Protein AF-A0A2V8FD42-F1 (afdb_monomer_lite)

Secondary structure (DSSP, 8-state):
-EEE---EEEEEP-----SSS------EEEEEEEE-TTHHHHHT--EEE----TTTTTT--EEEE-HHHHHHHHTT-GGGTT-EEEEEEEETTEEEEEEEEEEEEESS-------SHHHHTT-S-------EEEE----TT-TTGGG---EEE--PPPTT--HHHHHHHHHHHHHHHHHH-HHHHTT-------HHHHHHHHHHHHHHHHHHHHHHHHHHHHHHHHHHHHHHHHHH---SSS-S------TTTTSSSSSSS---------

Sequence (270 aa):
MANRIHPLRGHRRLPVAHHGCGGGWQSERLRGLFVTPEFFDVFGVPLVGRGFDQVEDRGARVLVLGYQVWRRRFGAAASIVGATLDLNVRNLQRVGPSRHTVVGVATAPLRYPPLTSDFQLGLASVVDTVDFWTPEFVSPASPREPYSRELDVVGKLRPGVTVDQAQREMDGIARRQAERWPATHRGWTVRVVPLRERVAGHARQGLLLLTLGTGMLLLIACANVATLLVARGAARSPGGRDSYGRSPSPRWLTCLESSSRNGPSPSRDP

Radius of gyration: 41.29 Å; chains: 1; bounding box: 118×71×114 Å

Foldseek 3Di:
DKWFPDFWFWWFWDFDPDDDPDGDTDTDTATETEDAQCVCVQVVFDKLADTDDQPVCVVAQEKEFEQVCCCVPVVVDSVLQQDWTFIQTDDPPDGDTDIYGYRIYGNDFDADFPLDCCVVVVNPDRPRHHGMYTYDDQDPPDPCNLVDPSIDDDDDDDPPDDQVNVQVVQQVVLVVVCVVCVVRRPPDGDHRDPPCCSPCVVVVVVVVVVVVVVVVVVVVVVVVVVVVVVVVVVVPPPDPPPPPPDDPDDPPVVPPPPPPPDDDDDDDDD

Structure (mmCIF, N/CA/C/O backbone):
data_AF-A0A2V8FD42-F1
#
_entry.id   AF-A0A2V8FD42-F1
#
loop_
_atom_site.group_PDB
_atom_site.id
_atom_site.type_symbol
_atom_site.label_atom_id
_atom_site.label_alt_id
_ato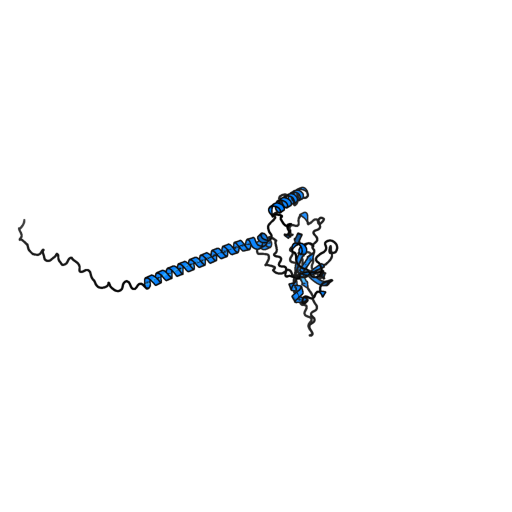m_site.label_comp_id
_atom_site.label_asym_id
_atom_site.label_entity_id
_atom_site.label_seq_id
_atom_site.pdbx_PDB_ins_code
_atom_site.Cartn_x
_atom_site.Cartn_y
_atom_site.Cartn_z
_atom_site.occupancy
_atom_site.B_iso_or_equiv
_atom_site.auth_seq_id
_atom_site.auth_comp_id
_atom_site.auth_asym_id
_atom_site.auth_atom_id
_atom_site.pdbx_PDB_model_num
ATOM 1 N N . MET A 1 1 ? -2.073 8.923 -0.432 1.00 49.12 1 MET A N 1
ATOM 2 C CA . MET A 1 1 ? -1.871 7.879 0.585 1.00 49.12 1 MET A CA 1
ATOM 3 C C . MET A 1 1 ? -0.377 7.754 0.834 1.00 49.12 1 MET A C 1
ATOM 5 O O . MET A 1 1 ? 0.387 7.715 -0.124 1.00 49.12 1 MET A O 1
ATOM 9 N N . ALA A 1 2 ? 0.039 7.779 2.096 1.00 46.72 2 ALA A N 1
ATOM 10 C CA . ALA A 1 2 ? 1.438 7.683 2.503 1.00 46.72 2 ALA A CA 1
ATOM 11 C C . ALA A 1 2 ? 1.613 6.450 3.398 1.00 46.72 2 ALA A C 1
ATOM 13 O O . ALA A 1 2 ? 0.775 6.192 4.257 1.00 46.72 2 ALA A O 1
ATOM 14 N N . ASN A 1 3 ? 2.665 5.677 3.181 1.00 42.94 3 ASN A N 1
ATOM 15 C CA . ASN A 1 3 ? 2.959 4.451 3.909 1.00 42.94 3 ASN A CA 1
ATOM 16 C C . ASN A 1 3 ? 4.356 4.553 4.492 1.00 42.94 3 ASN A C 1
ATOM 18 O O . ASN A 1 3 ? 5.309 4.770 3.748 1.00 42.94 3 ASN A O 1
ATOM 22 N N . ARG A 1 4 ? 4.515 4.339 5.796 1.00 43.22 4 ARG A N 1
ATOM 23 C CA . ARG A 1 4 ? 5.849 4.173 6.370 1.00 43.22 4 ARG A CA 1
ATOM 24 C C . ARG A 1 4 ? 6.207 2.701 6.352 1.00 43.22 4 ARG A C 1
ATOM 26 O O . ARG A 1 4 ? 5.590 1.874 7.025 1.00 43.22 4 ARG A O 1
ATOM 33 N N . ILE A 1 5 ? 7.244 2.358 5.599 1.00 41.34 5 ILE A N 1
ATOM 34 C CA . ILE A 1 5 ? 7.795 1.007 5.635 1.00 41.34 5 ILE A CA 1
ATOM 35 C C . ILE A 1 5 ? 8.826 0.946 6.755 1.00 41.34 5 ILE A C 1
ATOM 37 O O . ILE A 1 5 ? 10.027 1.015 6.523 1.00 41.34 5 ILE A O 1
ATOM 41 N N . HIS A 1 6 ? 8.351 0.769 7.984 1.00 40.41 6 HIS A N 1
ATOM 42 C CA . HIS A 1 6 ? 9.183 0.155 9.014 1.00 40.41 6 HIS A CA 1
ATOM 43 C C . HIS A 1 6 ? 8.802 -1.319 9.103 1.00 40.41 6 HIS A C 1
ATOM 45 O O . HIS A 1 6 ? 7.629 -1.607 9.346 1.00 40.41 6 HIS A O 1
ATOM 51 N N . PRO A 1 7 ? 9.739 -2.271 8.918 1.00 35.38 7 PRO A N 1
ATOM 52 C CA . PRO A 1 7 ? 9.444 -3.677 9.133 1.00 35.38 7 PRO A CA 1
ATOM 53 C C . PRO A 1 7 ? 9.085 -3.874 10.606 1.00 35.38 7 PRO A C 1
ATOM 55 O O . PRO A 1 7 ? 9.960 -3.980 11.470 1.00 35.38 7 PRO A O 1
ATOM 58 N N . LEU A 1 8 ? 7.788 -3.941 10.903 1.00 39.38 8 LEU A N 1
ATOM 59 C CA . LEU A 1 8 ? 7.320 -4.278 12.234 1.00 39.38 8 LEU A CA 1
ATOM 60 C C . LEU A 1 8 ? 7.625 -5.747 12.471 1.00 39.38 8 LEU A C 1
ATOM 62 O O . LEU A 1 8 ? 6.987 -6.618 11.883 1.00 39.38 8 LEU A O 1
ATOM 66 N N . ARG A 1 9 ? 8.611 -6.035 13.321 1.00 38.41 9 ARG A N 1
ATOM 67 C CA . ARG A 1 9 ? 8.871 -7.404 13.771 1.00 38.41 9 ARG A CA 1
ATOM 68 C C . ARG A 1 9 ? 7.935 -7.690 14.936 1.00 38.41 9 ARG A C 1
ATOM 70 O O . ARG A 1 9 ? 8.238 -7.343 16.070 1.00 38.41 9 ARG A O 1
ATOM 77 N N . GLY A 1 10 ? 6.790 -8.299 14.660 1.00 36.31 10 GLY A N 1
ATOM 78 C CA . GLY A 1 10 ? 5.887 -8.790 15.697 1.00 36.31 10 GLY A CA 1
ATOM 79 C C . GLY A 1 10 ? 6.278 -10.201 16.126 1.00 36.31 10 GLY A C 1
ATOM 80 O O . GLY A 1 10 ? 6.436 -11.065 15.271 1.00 36.31 10 GLY A O 1
ATOM 81 N N . HIS A 1 11 ? 6.411 -10.463 17.425 1.00 42.16 11 HIS A N 1
ATOM 82 C CA . HIS A 1 11 ? 6.398 -11.823 17.970 1.00 42.16 11 HIS A CA 1
ATOM 83 C C . HIS A 1 11 ? 5.037 -12.080 18.615 1.00 42.16 11 HIS A C 1
ATOM 85 O O . HIS A 1 11 ? 4.645 -11.352 19.524 1.00 42.16 11 HIS A O 1
ATOM 91 N N . ARG A 1 12 ? 4.298 -13.097 18.171 1.00 43.66 12 ARG A N 1
ATOM 92 C CA . ARG A 1 12 ? 3.042 -13.489 18.831 1.00 43.66 12 ARG A CA 1
ATOM 93 C C . ARG A 1 12 ? 3.318 -14.590 19.853 1.00 43.66 12 ARG A C 1
ATOM 95 O O . ARG A 1 12 ? 4.048 -15.528 19.546 1.00 43.66 12 ARG A O 1
ATOM 102 N N . ARG A 1 13 ? 2.725 -14.494 21.048 1.00 37.09 13 ARG A N 1
ATOM 103 C CA . ARG A 1 13 ? 2.618 -15.623 21.988 1.00 37.09 13 ARG A CA 1
ATOM 104 C C . ARG A 1 13 ? 1.217 -16.215 21.850 1.00 37.09 13 ARG A C 1
ATOM 106 O O . ARG A 1 13 ? 0.238 -15.486 21.962 1.00 37.09 13 ARG A O 1
ATOM 113 N N . LEU A 1 14 ? 1.125 -17.510 21.570 1.00 40.66 14 LEU A N 1
ATOM 114 C CA . LEU A 1 14 ? -0.129 -18.264 21.545 1.00 40.66 14 LEU A CA 1
ATOM 115 C C . LEU A 1 14 ? -0.017 -19.455 22.501 1.00 40.66 14 LEU A C 1
ATOM 117 O O . LEU A 1 14 ? 1.040 -20.091 22.514 1.00 40.66 14 LEU A O 1
ATOM 121 N N . PRO A 1 15 ? -1.073 -19.789 23.261 1.00 29.16 15 PRO A N 1
ATOM 122 C CA . PRO A 1 15 ? -1.170 -21.095 23.892 1.00 29.16 15 PRO A CA 1
ATOM 123 C C . PRO A 1 15 ? -1.374 -22.151 22.799 1.00 29.16 15 PRO A C 1
ATOM 125 O O . PRO A 1 15 ? -2.269 -22.036 21.962 1.00 29.16 15 PRO A O 1
ATOM 128 N N . VAL A 1 16 ? -0.512 -23.164 22.780 1.00 36.03 16 VAL A N 1
ATOM 129 C CA . VAL A 1 16 ? -0.669 -24.329 21.910 1.00 36.03 16 VAL A CA 1
ATOM 130 C C . VAL A 1 16 ? -1.538 -25.334 22.657 1.00 36.03 16 VAL A C 1
ATOM 132 O O . VAL A 1 16 ? -1.140 -25.827 23.710 1.00 36.03 16 VAL A O 1
ATOM 135 N N . ALA A 1 17 ? -2.721 -25.639 22.130 1.00 34.00 17 ALA A N 1
ATOM 136 C CA . ALA A 1 17 ? -3.501 -26.778 22.594 1.00 34.00 17 ALA A CA 1
ATOM 137 C C . ALA A 1 17 ? -2.913 -28.053 21.970 1.00 34.00 17 ALA A C 1
ATOM 139 O O . ALA A 1 17 ? -3.342 -28.483 20.903 1.00 34.00 17 ALA A O 1
ATOM 140 N N . HIS A 1 18 ? -1.902 -28.635 22.616 1.00 36.06 18 HIS A N 1
ATOM 141 C CA . HIS A 1 18 ? -1.536 -30.032 22.397 1.00 36.06 18 HIS A CA 1
ATOM 142 C C . HIS A 1 18 ? -1.798 -30.812 23.683 1.00 36.06 18 HIS A C 1
ATOM 144 O O . HIS A 1 18 ? -1.321 -30.455 24.759 1.00 36.06 18 HIS A O 1
ATOM 150 N N . HIS A 1 19 ? -2.580 -31.883 23.556 1.00 41.16 19 HIS A N 1
ATOM 151 C CA . HIS A 1 19 ? -2.671 -32.930 24.560 1.00 41.16 19 HIS A CA 1
ATOM 152 C C . HIS A 1 19 ? -1.290 -33.579 24.713 1.00 41.16 19 HIS A C 1
ATOM 154 O O . HIS A 1 19 ? -0.833 -34.284 23.819 1.00 41.16 19 HIS A O 1
ATOM 160 N N . GLY A 1 20 ? -0.618 -33.300 25.826 1.00 32.97 20 GLY A N 1
ATOM 161 C CA . GLY A 1 20 ? 0.680 -33.878 26.167 1.00 32.97 20 GLY A CA 1
ATOM 162 C C . GLY A 1 20 ? 1.564 -32.857 26.872 1.00 32.97 20 GLY A C 1
ATOM 163 O O . GLY A 1 20 ? 1.915 -31.835 26.292 1.00 32.97 20 GLY A O 1
ATOM 164 N N . CYS A 1 21 ? 1.884 -33.122 28.139 1.00 38.22 21 CYS A N 1
ATOM 165 C CA . CYS A 1 21 ? 2.744 -32.312 29.000 1.00 38.22 21 CYS A CA 1
ATOM 166 C C . CYS A 1 21 ? 3.972 -31.744 28.268 1.00 38.22 21 CYS A C 1
ATOM 168 O O . CYS A 1 21 ? 4.872 -32.484 27.882 1.00 38.22 21 CYS A O 1
ATOM 170 N N . GLY A 1 22 ? 4.008 -30.416 28.132 1.00 35.19 22 GLY A N 1
ATOM 171 C CA . GLY A 1 22 ? 5.104 -29.667 27.517 1.00 35.19 22 GLY A CA 1
ATOM 172 C C . GLY A 1 22 ? 4.585 -28.482 26.706 1.00 35.19 22 GLY A C 1
ATOM 173 O O . GLY A 1 22 ? 4.646 -28.497 25.481 1.00 35.19 22 GLY A O 1
ATOM 174 N N . GLY A 1 23 ? 4.036 -27.459 27.372 1.00 32.09 23 GLY A N 1
ATOM 175 C CA . GLY A 1 23 ? 3.497 -26.255 26.727 1.00 32.09 23 GLY A CA 1
ATOM 176 C C . GLY A 1 23 ? 4.584 -25.420 26.044 1.00 32.09 23 GLY A C 1
ATOM 177 O O . GLY A 1 23 ? 5.074 -24.442 26.604 1.00 32.09 23 GLY A O 1
ATOM 178 N N . GLY A 1 24 ? 4.981 -25.815 24.837 1.00 37.59 24 GLY A N 1
ATOM 179 C CA . GLY A 1 24 ? 5.934 -25.085 24.013 1.00 37.59 24 GLY A CA 1
ATOM 180 C C . GLY A 1 24 ? 5.311 -23.805 23.461 1.00 37.59 24 GLY A C 1
ATOM 181 O O . GLY A 1 24 ? 4.390 -23.844 22.648 1.00 37.59 24 GLY A O 1
ATOM 182 N N . TRP A 1 25 ? 5.830 -22.652 23.874 1.00 44.50 25 TRP A N 1
ATOM 183 C CA . TRP A 1 25 ? 5.474 -21.360 23.292 1.00 44.50 25 TRP A CA 1
ATOM 184 C C . TRP A 1 25 ? 6.025 -21.262 21.861 1.00 44.50 25 TRP A C 1
ATOM 186 O O . TRP A 1 25 ? 7.220 -21.033 21.674 1.00 44.50 25 TRP A O 1
ATOM 196 N N . GLN A 1 26 ? 5.179 -21.386 20.832 1.00 51.09 26 GLN A N 1
ATOM 197 C CA . GLN A 1 26 ? 5.602 -21.056 19.466 1.00 51.09 26 GLN A CA 1
ATOM 198 C C . GLN A 1 26 ? 5.575 -19.538 19.263 1.00 51.09 26 GLN A C 1
ATOM 200 O O . GLN A 1 26 ? 4.523 -18.933 19.062 1.00 51.09 26 GLN A O 1
ATOM 205 N N . SER A 1 27 ? 6.756 -18.921 19.320 1.00 60.31 27 SER A N 1
ATOM 206 C CA . SER A 1 27 ? 6.966 -17.531 18.912 1.00 60.31 27 SER A CA 1
ATOM 207 C C . SER A 1 27 ? 7.142 -17.484 17.400 1.00 60.31 27 SER A C 1
ATOM 209 O O . SER A 1 27 ? 8.163 -17.921 16.872 1.00 60.31 27 SER A O 1
ATOM 211 N N . GLU A 1 28 ? 6.149 -16.955 16.692 1.00 67.31 28 GLU A N 1
ATOM 212 C CA . GLU A 1 28 ? 6.262 -16.702 15.258 1.00 67.31 28 GLU A CA 1
ATOM 213 C C . GLU A 1 28 ? 6.566 -15.231 15.009 1.00 67.31 28 GLU A C 1
ATOM 215 O O . GLU A 1 28 ? 5.981 -14.339 15.633 1.00 67.31 28 GLU A O 1
ATOM 220 N N . ARG A 1 29 ? 7.491 -14.987 14.081 1.00 69.94 29 ARG A N 1
ATOM 221 C CA . ARG A 1 29 ? 7.852 -13.646 13.656 1.00 69.94 29 ARG A CA 1
ATOM 222 C C . ARG A 1 29 ? 6.978 -13.221 12.483 1.00 69.94 29 ARG A C 1
ATOM 224 O O . ARG A 1 29 ? 7.143 -13.729 11.381 1.00 69.94 29 ARG A O 1
ATOM 231 N N . LEU A 1 30 ? 6.100 -12.263 12.741 1.00 76.12 30 LEU A N 1
ATOM 232 C CA . LEU A 1 30 ? 5.243 -11.623 11.751 1.00 76.12 30 LEU A CA 1
ATOM 233 C C . LEU A 1 30 ? 5.870 -10.312 11.280 1.00 76.12 30 LEU A C 1
ATOM 235 O O . LEU A 1 30 ? 6.519 -9.611 12.066 1.00 76.12 30 LEU A O 1
ATOM 239 N N . ARG A 1 31 ? 5.669 -9.979 10.007 1.00 75.69 31 ARG A N 1
ATOM 240 C CA . ARG A 1 31 ? 6.079 -8.704 9.410 1.00 75.69 31 ARG A CA 1
ATOM 241 C C . ARG A 1 31 ? 4.863 -7.821 9.171 1.00 75.69 31 ARG A C 1
ATOM 243 O O . ARG A 1 31 ? 3.993 -8.177 8.382 1.00 75.69 31 ARG A O 1
ATOM 250 N N . GLY A 1 32 ? 4.818 -6.677 9.843 1.00 77.25 32 GLY A N 1
ATOM 251 C CA . GLY A 1 32 ? 3.755 -5.692 9.658 1.00 77.25 32 GLY A CA 1
ATOM 252 C C . GLY A 1 32 ? 4.191 -4.472 8.858 1.00 77.25 32 GLY A C 1
ATOM 253 O O . GLY A 1 32 ? 5.380 -4.143 8.836 1.00 77.25 32 GLY A O 1
ATOM 254 N N . LEU A 1 33 ? 3.216 -3.792 8.255 1.00 77.75 33 LEU A N 1
ATOM 255 C CA . LEU A 1 33 ? 3.374 -2.465 7.656 1.00 77.75 33 LEU A CA 1
ATOM 256 C C . LEU A 1 33 ? 2.507 -1.432 8.375 1.00 77.75 33 LEU A C 1
ATOM 258 O O . LEU A 1 33 ? 1.375 -1.725 8.769 1.00 77.75 33 LEU A O 1
ATOM 262 N N . PHE A 1 34 ? 3.036 -0.215 8.478 1.00 78.81 34 PHE A N 1
ATOM 263 C CA . PHE A 1 34 ? 2.252 0.961 8.820 1.00 78.81 34 PHE A CA 1
ATOM 264 C C . PHE A 1 34 ? 1.672 1.575 7.556 1.00 78.81 34 PHE A C 1
ATOM 266 O O . PHE A 1 34 ? 2.378 1.776 6.563 1.00 78.81 34 PHE A O 1
ATOM 273 N N . VAL A 1 35 ? 0.372 1.840 7.582 1.00 81.69 35 VAL A N 1
ATOM 274 C CA . VAL A 1 35 ? -0.342 2.334 6.408 1.00 81.69 35 VAL A CA 1
ATOM 275 C C . VAL A 1 35 ? -1.331 3.416 6.782 1.00 81.69 35 VAL A C 1
ATOM 277 O O . VAL A 1 35 ? -1.888 3.412 7.878 1.00 81.69 35 VAL A O 1
ATOM 280 N N . THR A 1 36 ? -1.573 4.330 5.852 1.00 85.00 36 THR A N 1
ATOM 281 C CA . THR A 1 36 ? -2.664 5.295 6.003 1.00 85.00 36 THR A CA 1
ATOM 282 C C . THR A 1 36 ? -4.025 4.601 5.876 1.00 85.00 36 THR A C 1
ATOM 284 O O . THR A 1 36 ? -4.111 3.545 5.239 1.00 85.00 36 THR A O 1
ATOM 287 N N . PRO A 1 37 ? -5.095 5.149 6.481 1.00 87.25 37 PRO A N 1
ATOM 288 C CA . PRO A 1 37 ? -6.399 4.490 6.493 1.00 87.25 37 PRO A CA 1
ATOM 289 C C . PRO A 1 37 ? -6.952 4.141 5.103 1.00 87.25 37 PRO A C 1
ATOM 291 O O . PRO A 1 37 ? -7.531 3.075 4.914 1.00 87.25 37 PRO A O 1
ATOM 294 N N . GLU A 1 38 ? -6.664 4.974 4.101 1.00 86.81 38 GLU A N 1
ATOM 295 C CA . GLU A 1 38 ? -7.112 4.822 2.710 1.00 86.81 38 GLU A CA 1
ATOM 296 C C . GLU A 1 38 ? -6.355 3.730 1.931 1.00 86.81 38 GLU A C 1
ATOM 298 O O . GLU A 1 38 ? -6.559 3.561 0.727 1.00 86.81 38 GLU A O 1
ATOM 303 N N . PHE A 1 39 ? -5.450 2.991 2.582 1.00 86.75 39 PHE A N 1
ATOM 304 C CA . PHE A 1 39 ? -4.609 1.983 1.939 1.00 86.75 39 PHE A CA 1
ATOM 305 C C . PHE A 1 39 ? -5.416 0.962 1.141 1.00 86.75 39 PHE A C 1
ATOM 307 O O . PHE A 1 39 ? -5.136 0.717 -0.035 1.00 86.75 39 PHE A O 1
ATOM 314 N N . PHE A 1 40 ? -6.429 0.367 1.766 1.00 87.62 40 PHE A N 1
ATOM 315 C CA . PHE A 1 40 ? -7.185 -0.713 1.137 1.00 87.62 40 PHE A CA 1
ATOM 316 C C . PHE A 1 40 ? -8.084 -0.207 0.003 1.00 87.62 40 PHE A C 1
ATOM 318 O O . PHE A 1 40 ? -8.261 -0.927 -0.979 1.00 87.62 40 PHE A O 1
ATOM 325 N N . ASP A 1 41 ? -8.539 1.047 0.072 1.00 86.44 41 ASP A N 1
ATOM 326 C CA . ASP A 1 41 ? -9.348 1.689 -0.972 1.00 86.44 41 ASP A CA 1
ATOM 327 C C . ASP A 1 41 ? -8.518 2.011 -2.219 1.00 86.44 41 ASP A C 1
ATOM 329 O O . ASP A 1 41 ? -8.947 1.798 -3.358 1.00 86.44 41 ASP A O 1
ATOM 333 N N . VAL A 1 42 ? -7.287 2.494 -2.017 1.00 86.00 42 VAL A N 1
ATOM 334 C CA . VAL A 1 42 ? -6.357 2.802 -3.110 1.00 86.00 42 VAL A CA 1
ATOM 335 C C . VAL A 1 42 ? -5.945 1.530 -3.847 1.00 86.00 42 VAL A C 1
ATOM 337 O O . VAL A 1 42 ? -5.946 1.515 -5.081 1.00 86.00 42 VAL A O 1
ATOM 340 N N . PHE A 1 43 ? -5.629 0.464 -3.108 1.00 84.50 43 PHE A N 1
ATOM 341 C CA . PHE A 1 43 ? -5.212 -0.818 -3.678 1.00 84.50 43 PHE A CA 1
ATOM 342 C C . PHE A 1 43 ? -6.380 -1.726 -4.095 1.00 84.50 43 PHE A C 1
ATOM 344 O O . PHE A 1 43 ? -6.145 -2.725 -4.771 1.00 84.50 43 PHE A O 1
ATOM 351 N N . GLY A 1 44 ? -7.622 -1.381 -3.741 1.00 86.12 44 GLY A N 1
ATOM 352 C CA . GLY A 1 44 ? -8.817 -2.151 -4.094 1.00 86.12 44 GLY A CA 1
ATOM 353 C C . GLY A 1 44 ? -8.806 -3.568 -3.520 1.00 86.12 44 GLY A C 1
ATOM 354 O O . GLY A 1 44 ? -9.207 -4.511 -4.200 1.00 86.12 44 GLY A O 1
ATOM 355 N N . VAL A 1 45 ? -8.287 -3.736 -2.302 1.00 86.00 45 VAL A N 1
ATOM 356 C CA . VAL A 1 45 ? -8.124 -5.060 -1.688 1.00 86.00 45 VAL A CA 1
ATOM 357 C C . VAL A 1 45 ? -9.417 -5.458 -0.980 1.00 86.00 45 VAL A C 1
ATOM 359 O O . VAL A 1 45 ? -9.828 -4.760 -0.055 1.00 86.00 45 VAL A O 1
ATOM 362 N N . PRO A 1 46 ? -10.044 -6.589 -1.346 1.00 88.69 46 PRO A N 1
ATOM 363 C CA . PRO A 1 46 ? -11.258 -7.042 -0.684 1.00 88.69 46 PRO A CA 1
ATOM 364 C C . PRO A 1 46 ? -10.976 -7.495 0.754 1.00 88.69 46 PRO A C 1
ATOM 366 O O . PRO A 1 46 ? -10.076 -8.310 1.009 1.00 88.69 46 PRO A O 1
ATOM 369 N N . LEU A 1 47 ? -11.781 -6.994 1.691 1.00 91.75 47 LEU A N 1
ATOM 370 C CA . LEU A 1 47 ? -11.673 -7.275 3.120 1.00 91.75 47 LEU A CA 1
ATOM 371 C C . LEU A 1 47 ? -12.893 -8.051 3.631 1.00 91.75 47 LEU A C 1
ATOM 373 O O . LEU A 1 47 ? -14.018 -7.807 3.206 1.00 91.75 47 LEU A O 1
ATOM 377 N N . VAL A 1 48 ? -12.667 -8.945 4.592 1.00 92.69 48 VAL A N 1
ATOM 378 C CA . VAL A 1 48 ? -13.706 -9.428 5.515 1.00 92.69 48 VAL A CA 1
ATOM 379 C C . VAL A 1 48 ? -13.642 -8.563 6.769 1.00 92.69 48 VAL A C 1
ATOM 381 O O . VAL A 1 48 ? -12.564 -8.410 7.343 1.00 92.69 48 VAL A O 1
ATOM 384 N N . GLY A 1 49 ? -14.774 -7.999 7.194 1.00 91.62 49 GLY A N 1
ATOM 385 C CA . GLY A 1 49 ? -14.821 -6.971 8.239 1.00 91.62 49 GLY A CA 1
ATOM 386 C C . GLY A 1 49 ? -14.730 -5.572 7.631 1.00 91.62 49 GLY A C 1
ATOM 387 O O . GLY A 1 49 ? -15.445 -5.279 6.675 1.00 91.62 49 GLY A O 1
ATOM 388 N N . ARG A 1 50 ? -13.852 -4.719 8.166 1.00 93.00 50 ARG A N 1
ATOM 389 C CA . ARG A 1 50 ? -13.640 -3.353 7.664 1.00 93.00 50 ARG A CA 1
ATOM 390 C C . ARG A 1 50 ? -12.161 -2.989 7.522 1.00 93.00 50 ARG A C 1
ATOM 392 O O . ARG A 1 50 ? -11.287 -3.640 8.094 1.00 93.00 50 ARG A O 1
ATOM 399 N N . GLY A 1 51 ? -11.902 -1.933 6.750 1.00 90.94 51 GLY A N 1
ATOM 400 C CA . GLY A 1 51 ? -10.615 -1.237 6.731 1.00 90.94 51 GLY A CA 1
ATOM 401 C C . GLY A 1 51 ? -10.413 -0.371 7.978 1.00 90.94 51 GLY A C 1
ATOM 402 O O . GLY A 1 51 ? -11.129 -0.512 8.974 1.00 90.94 51 GLY A O 1
ATOM 403 N N . PHE A 1 52 ? -9.435 0.529 7.918 1.00 91.56 52 PHE A N 1
ATOM 404 C CA . PHE A 1 52 ? -9.177 1.483 8.994 1.00 91.56 52 PHE A CA 1
ATOM 405 C C . PHE A 1 52 ? -10.040 2.732 8.831 1.00 91.56 52 PHE A C 1
ATOM 407 O O . PHE A 1 52 ? -10.156 3.267 7.731 1.00 91.56 52 PHE A O 1
ATOM 414 N N . ASP A 1 53 ? -10.593 3.209 9.938 1.00 90.38 53 ASP A N 1
ATOM 415 C CA . ASP A 1 53 ? -11.338 4.460 10.000 1.00 90.38 53 ASP A CA 1
ATOM 416 C C . ASP A 1 53 ? -10.419 5.635 10.380 1.00 90.38 53 ASP A C 1
ATOM 418 O O . ASP A 1 53 ? -9.497 5.494 11.187 1.00 90.38 53 ASP A O 1
ATOM 422 N N . GLN A 1 54 ? -10.644 6.815 9.797 1.00 83.88 54 GLN A N 1
ATOM 423 C CA . GLN A 1 54 ? -9.774 7.976 10.028 1.00 83.88 54 GLN A CA 1
ATOM 424 C C . GLN A 1 54 ? -9.940 8.616 11.410 1.00 83.88 54 GLN A C 1
ATOM 426 O O . GLN A 1 54 ? -9.028 9.295 11.896 1.00 83.88 54 GLN A O 1
ATOM 431 N N . VAL A 1 55 ? -11.113 8.447 12.015 1.00 83.50 55 VAL A N 1
ATOM 432 C CA . VAL A 1 55 ? -11.524 9.132 13.238 1.00 83.50 55 VAL A CA 1
ATOM 433 C C . VAL A 1 55 ? -11.559 8.144 14.395 1.00 83.50 55 VAL A C 1
ATOM 435 O O . VAL A 1 55 ? -10.902 8.380 15.408 1.00 83.50 55 VAL A O 1
ATOM 438 N N . GLU A 1 56 ? -12.264 7.027 14.234 1.00 84.75 56 GLU A N 1
ATOM 439 C CA . GLU A 1 56 ? -12.482 6.036 15.290 1.00 84.75 56 GLU A CA 1
ATOM 440 C C . GLU A 1 56 ? -11.206 5.278 15.653 1.00 84.75 56 GLU A C 1
ATOM 442 O O . GLU A 1 56 ? -10.938 5.022 16.827 1.00 84.75 56 GLU A O 1
ATOM 447 N N . ASP A 1 57 ? -10.380 4.949 14.655 1.00 85.69 57 ASP A N 1
ATOM 448 C CA . ASP A 1 57 ? -9.166 4.168 14.891 1.00 85.69 57 ASP A CA 1
ATOM 449 C C . ASP A 1 57 ? -7.970 5.049 15.292 1.00 85.69 57 ASP A C 1
ATOM 451 O O . ASP A 1 57 ? -6.855 4.554 15.503 1.00 85.69 57 ASP A O 1
ATOM 455 N N . ARG A 1 58 ? -8.173 6.365 15.438 1.00 83.19 58 ARG A N 1
ATOM 456 C CA . ARG A 1 58 ? -7.103 7.299 15.784 1.00 83.19 58 ARG A CA 1
ATOM 457 C C . ARG A 1 58 ? -6.617 7.058 17.211 1.00 83.19 58 ARG A C 1
ATOM 459 O O . ARG A 1 58 ? -7.290 7.358 18.189 1.00 83.19 58 ARG A O 1
ATOM 466 N N . GLY A 1 59 ? -5.400 6.526 17.329 1.00 79.56 59 GLY A N 1
ATOM 467 C CA . GLY A 1 59 ? -4.817 6.125 18.615 1.00 79.56 59 GLY A CA 1
ATOM 468 C C . GLY A 1 59 ? -5.324 4.773 19.135 1.00 79.56 59 GLY A C 1
ATOM 469 O O . GLY A 1 59 ? -4.813 4.283 20.146 1.00 79.56 59 GLY A O 1
ATOM 470 N N . ALA A 1 60 ? -6.267 4.141 18.430 1.00 84.75 60 ALA A N 1
ATOM 471 C CA . ALA A 1 60 ? -6.694 2.783 18.709 1.00 84.75 60 ALA A CA 1
ATOM 472 C C . ALA A 1 60 ? -5.616 1.780 18.278 1.00 84.75 60 ALA A C 1
ATOM 474 O O . ALA A 1 60 ? -4.827 2.007 17.359 1.00 84.75 60 ALA A O 1
ATOM 475 N N . ARG A 1 61 ? -5.583 0.626 18.948 1.00 85.94 61 ARG A N 1
ATOM 476 C CA . ARG A 1 61 ? -4.686 -0.479 18.588 1.00 85.94 61 ARG A CA 1
ATOM 477 C C . ARG A 1 61 ? -5.454 -1.468 17.743 1.00 85.94 61 ARG A C 1
ATOM 479 O O . ARG A 1 61 ? -5.946 -2.472 18.250 1.00 85.94 61 ARG A O 1
ATOM 486 N N . VAL A 1 62 ? -5.564 -1.162 16.462 1.00 90.19 62 VAL A N 1
ATOM 487 C CA . VAL A 1 62 ? -6.251 -2.017 15.497 1.00 90.19 62 VAL A CA 1
ATOM 488 C C . VAL A 1 62 ? -5.278 -2.560 14.462 1.00 90.19 62 VAL A C 1
ATOM 490 O O . VAL A 1 62 ? -4.197 -2.003 14.237 1.00 90.19 62 VAL A O 1
ATOM 493 N N . LEU A 1 63 ? -5.647 -3.683 13.854 1.00 91.19 63 LEU A N 1
ATOM 494 C CA . LEU A 1 63 ? -4.900 -4.272 12.755 1.00 91.19 63 LEU A CA 1
ATOM 495 C C . LEU A 1 63 ? -5.816 -4.941 11.734 1.00 91.19 63 LEU A C 1
ATOM 497 O O . LEU A 1 63 ? -6.923 -5.380 12.056 1.00 91.19 63 LEU A O 1
ATOM 501 N N . VAL A 1 64 ? -5.300 -5.069 10.517 1.00 91.50 64 VAL A N 1
ATOM 502 C CA . VAL A 1 64 ? -5.862 -5.930 9.475 1.00 91.50 64 VAL A CA 1
ATOM 503 C C . VAL A 1 64 ? -4.912 -7.102 9.257 1.00 91.50 64 VAL A C 1
ATOM 505 O O . VAL A 1 64 ? -3.706 -6.904 9.095 1.00 91.50 64 VAL A O 1
ATOM 508 N N . LEU A 1 65 ? -5.435 -8.329 9.273 1.00 90.31 65 LEU A N 1
ATOM 509 C CA . LEU A 1 65 ? -4.629 -9.534 9.055 1.00 90.31 65 LEU A CA 1
ATOM 510 C C . LEU A 1 65 ? -4.412 -9.815 7.568 1.00 90.31 65 LEU A C 1
ATOM 512 O O . LEU A 1 65 ? -5.325 -9.702 6.753 1.00 90.31 65 LEU A O 1
ATOM 516 N N . GLY A 1 66 ? -3.205 -10.263 7.230 1.00 89.38 66 GLY A N 1
ATOM 517 C CA . GLY A 1 66 ? -2.872 -10.799 5.918 1.00 89.38 66 GLY A CA 1
ATOM 518 C C . GLY A 1 66 ? -3.507 -12.161 5.659 1.00 89.38 66 GLY A C 1
ATOM 519 O O . GLY A 1 66 ? -3.595 -13.015 6.546 1.00 89.38 66 GLY A O 1
ATOM 520 N N . TYR A 1 67 ? -3.868 -12.391 4.397 1.00 89.19 67 TYR A N 1
ATOM 521 C CA . TYR A 1 67 ? -4.476 -13.630 3.910 1.00 89.19 67 TYR A CA 1
ATOM 522 C C . TYR A 1 67 ? -3.719 -14.901 4.334 1.00 89.19 67 TYR A C 1
ATOM 524 O O . TYR A 1 67 ? -4.320 -15.881 4.774 1.00 89.19 67 TYR A O 1
ATOM 532 N N . GLN A 1 68 ? -2.385 -14.882 4.245 1.00 86.12 68 GLN A N 1
ATOM 533 C CA . GLN A 1 68 ? -1.546 -16.044 4.561 1.00 86.12 68 GLN A CA 1
ATOM 534 C C . GLN A 1 68 ? -1.608 -16.415 6.047 1.00 86.12 68 GLN A C 1
ATOM 536 O O . GLN A 1 68 ? -1.721 -17.591 6.390 1.00 86.12 68 GLN A O 1
ATOM 541 N N . VAL A 1 69 ? -1.569 -15.417 6.937 1.00 85.38 69 VAL A N 1
ATOM 542 C CA . VAL A 1 69 ? -1.693 -15.632 8.388 1.00 85.38 69 VAL A CA 1
ATOM 543 C C . VAL A 1 69 ? -3.088 -16.140 8.720 1.00 85.38 69 VAL A C 1
ATOM 545 O O . VAL A 1 69 ? -3.234 -17.107 9.468 1.00 85.38 69 VAL A O 1
ATOM 548 N N . TRP A 1 70 ? -4.107 -15.510 8.137 1.00 89.62 70 TRP A N 1
ATOM 549 C CA . TRP A 1 70 ? -5.501 -15.879 8.341 1.00 89.62 70 TRP A CA 1
ATOM 550 C C . TRP A 1 70 ? -5.772 -17.342 7.984 1.00 89.62 70 TRP A C 1
ATOM 552 O O . TRP A 1 70 ? -6.324 -18.089 8.794 1.00 89.62 70 TRP A O 1
ATOM 562 N N . ARG A 1 71 ? -5.295 -17.798 6.823 1.00 89.50 71 ARG A N 1
ATOM 563 C CA . ARG A 1 71 ? -5.431 -19.200 6.415 1.00 89.50 71 ARG A CA 1
ATOM 564 C C . ARG A 1 71 ? -4.611 -20.151 7.276 1.00 89.50 71 ARG A C 1
ATOM 566 O O . ARG A 1 71 ? -5.163 -21.128 7.772 1.00 89.50 71 ARG A O 1
ATOM 573 N N . ARG A 1 72 ? -3.317 -19.872 7.477 1.00 87.75 72 ARG A N 1
ATOM 574 C CA . ARG A 1 72 ? -2.398 -20.814 8.141 1.00 87.75 72 ARG A CA 1
ATOM 575 C C . ARG A 1 72 ? -2.657 -20.969 9.641 1.00 87.75 72 ARG A C 1
ATOM 577 O O . ARG A 1 72 ? -2.386 -22.028 10.191 1.00 87.75 72 ARG A O 1
ATOM 584 N N . ARG A 1 73 ? -3.136 -19.915 10.316 1.00 82.81 73 ARG A N 1
ATOM 585 C CA . ARG A 1 73 ? -3.322 -19.906 11.781 1.00 82.81 73 ARG A CA 1
ATOM 586 C C . ARG A 1 73 ? -4.769 -19.978 12.231 1.00 82.81 73 ARG A C 1
ATOM 588 O O . ARG A 1 73 ? -5.011 -20.431 13.341 1.00 82.81 73 ARG A O 1
ATOM 595 N N . PHE A 1 74 ? -5.704 -19.510 11.414 1.00 86.25 74 PHE A N 1
ATOM 596 C CA . PHE A 1 74 ? -7.104 -19.390 11.815 1.00 86.25 74 PHE A CA 1
ATOM 597 C C . PHE A 1 74 ? -8.046 -20.172 10.903 1.00 86.25 74 PHE A C 1
ATOM 599 O O . PHE A 1 74 ? -9.255 -20.011 11.012 1.00 86.25 74 PHE A O 1
ATOM 606 N N . GLY A 1 75 ? -7.515 -20.991 9.986 1.00 87.69 75 GLY A N 1
ATOM 607 C CA . GLY A 1 75 ? -8.328 -21.832 9.107 1.00 87.69 75 GLY A CA 1
ATOM 608 C C . GLY A 1 75 ? -9.296 -21.041 8.226 1.00 87.69 75 GLY A C 1
ATOM 609 O O . GLY A 1 75 ? -10.340 -21.564 7.862 1.00 87.69 75 GLY A O 1
ATOM 610 N N . ALA A 1 76 ? -8.976 -19.778 7.918 1.00 88.88 76 ALA A N 1
ATOM 611 C CA . ALA A 1 76 ? -9.881 -18.845 7.245 1.00 88.88 76 ALA A CA 1
ATOM 612 C C . ALA A 1 76 ? -11.202 -18.558 8.000 1.00 88.88 76 ALA A C 1
ATOM 614 O O . ALA A 1 76 ? -12.210 -18.203 7.393 1.00 88.88 76 ALA A O 1
ATOM 615 N N . ALA A 1 77 ? -11.216 -18.678 9.330 1.00 88.69 77 ALA A N 1
ATOM 616 C CA . ALA A 1 77 ? -12.395 -18.372 10.130 1.00 88.69 77 ALA A CA 1
ATOM 617 C C . ALA A 1 77 ? -12.691 -16.862 10.147 1.00 88.69 77 ALA A C 1
ATOM 619 O O . ALA A 1 77 ? -11.827 -16.054 10.496 1.00 88.69 77 ALA A O 1
ATOM 620 N N . ALA A 1 78 ? -13.925 -16.474 9.814 1.00 88.25 78 ALA A N 1
ATOM 621 C CA . ALA A 1 78 ? -14.382 -15.082 9.886 1.00 88.25 78 ALA A CA 1
ATOM 622 C C . ALA A 1 78 ? -14.508 -14.566 11.334 1.00 88.25 78 ALA A C 1
ATOM 624 O O . ALA A 1 78 ? -14.436 -13.362 11.566 1.00 88.25 78 ALA A O 1
ATOM 625 N N . SER A 1 79 ? -14.606 -15.475 12.313 1.00 89.38 79 SER A N 1
ATOM 626 C CA . SER A 1 79 ? -14.673 -15.169 13.751 1.00 89.38 79 SER A CA 1
ATOM 627 C C . SER A 1 79 ? -13.431 -14.465 14.305 1.00 89.38 79 SER A C 1
ATOM 629 O O . SER A 1 79 ? -13.433 -14.028 15.452 1.00 89.38 79 SER A O 1
ATOM 631 N N . ILE A 1 80 ? -12.361 -14.349 13.510 1.00 89.62 80 ILE A N 1
ATOM 632 C CA . ILE A 1 80 ? -11.176 -13.589 13.899 1.00 89.62 80 ILE A CA 1
ATOM 633 C C . ILE A 1 80 ? -11.421 -12.076 13.908 1.00 89.62 80 ILE A C 1
ATOM 635 O O . ILE A 1 80 ? -10.711 -11.360 14.609 1.00 89.62 80 ILE A O 1
ATOM 639 N N . VAL A 1 81 ? -12.404 -11.576 13.153 1.00 93.06 81 VAL A N 1
ATOM 640 C CA . VAL A 1 81 ? -12.776 -10.156 13.177 1.00 93.06 81 VAL A CA 1
ATOM 641 C C . VAL A 1 81 ? -13.404 -9.830 14.536 1.00 93.06 81 VAL A C 1
ATOM 643 O O . VAL A 1 81 ? -14.288 -10.537 15.006 1.00 93.06 81 VAL A O 1
ATOM 646 N N . GLY A 1 82 ? -12.914 -8.777 15.188 1.00 90.88 82 GLY A N 1
ATOM 647 C CA . GLY A 1 82 ? -13.254 -8.393 16.562 1.00 90.88 82 GLY A CA 1
ATOM 648 C C . GLY A 1 82 ? -12.386 -9.057 17.637 1.00 90.88 82 GLY A C 1
ATOM 649 O O . GLY A 1 82 ? -12.382 -8.613 18.784 1.00 90.88 82 GLY A O 1
ATOM 650 N N . ALA A 1 83 ? -11.600 -10.081 17.294 1.00 88.12 83 ALA A N 1
ATOM 651 C CA . ALA A 1 83 ? -10.725 -10.737 18.257 1.00 88.12 83 ALA A CA 1
ATOM 652 C C . ALA A 1 83 ? -9.531 -9.849 18.635 1.00 88.12 83 ALA A C 1
ATOM 654 O O . ALA A 1 83 ? -8.999 -9.092 17.820 1.00 88.12 83 ALA A O 1
ATOM 655 N N . THR A 1 84 ? -9.058 -9.990 19.873 1.00 85.62 84 THR A N 1
ATOM 656 C CA . THR A 1 84 ? -7.832 -9.330 20.336 1.00 85.62 84 THR A CA 1
ATOM 657 C C . THR A 1 84 ? -6.630 -10.255 20.188 1.00 85.62 84 THR A C 1
ATOM 659 O O . THR A 1 84 ? -6.649 -11.402 20.630 1.00 85.62 84 THR A O 1
ATOM 662 N N . LEU A 1 85 ? -5.561 -9.740 19.588 1.00 81.56 85 LEU A N 1
ATOM 663 C CA . LEU A 1 85 ? -4.289 -10.419 19.402 1.00 81.56 85 LEU A CA 1
ATOM 664 C C . LEU A 1 85 ? -3.182 -9.740 20.205 1.00 81.56 85 LEU A C 1
ATOM 666 O O . LEU A 1 85 ? -2.968 -8.534 20.096 1.00 81.56 85 LEU A O 1
ATOM 670 N N . ASP A 1 86 ? -2.424 -10.534 20.959 1.00 76.50 86 ASP A N 1
ATOM 671 C CA . ASP A 1 86 ? -1.195 -10.074 21.602 1.00 76.50 86 ASP A CA 1
ATOM 672 C C . ASP A 1 86 ? -0.035 -10.091 20.602 1.00 76.50 86 ASP A C 1
ATOM 674 O O . ASP A 1 86 ? 0.543 -11.138 20.293 1.00 76.50 86 ASP A O 1
ATOM 678 N N . LEU A 1 87 ? 0.325 -8.911 20.102 1.00 70.94 87 LEU A N 1
ATOM 679 C CA . LEU A 1 87 ? 1.512 -8.716 19.281 1.00 70.94 87 LEU A CA 1
ATOM 680 C C . LEU A 1 87 ? 2.620 -8.098 20.128 1.00 70.94 87 LEU A C 1
ATOM 682 O O . LEU A 1 87 ? 2.488 -6.996 20.654 1.00 70.94 87 LEU A O 1
ATOM 686 N N . ASN A 1 88 ? 3.751 -8.785 20.245 1.00 65.56 88 ASN A N 1
ATOM 687 C CA . ASN A 1 88 ? 4.970 -8.184 20.766 1.00 65.56 88 ASN A CA 1
ATOM 688 C C . ASN A 1 88 ? 5.684 -7.482 19.611 1.00 65.56 88 ASN A C 1
ATOM 690 O O . ASN A 1 88 ? 6.538 -8.062 18.938 1.00 65.56 88 ASN A O 1
ATOM 694 N N . VAL A 1 89 ? 5.242 -6.262 19.322 1.00 61.16 89 VAL A N 1
ATOM 695 C CA . VAL A 1 89 ? 5.797 -5.435 18.255 1.00 61.16 89 VAL A CA 1
ATOM 696 C C . VAL A 1 89 ? 7.162 -4.931 18.717 1.00 61.16 89 VAL A C 1
ATOM 698 O O . VAL A 1 89 ? 7.255 -4.133 19.643 1.00 61.16 89 VAL A O 1
ATOM 701 N N . ARG A 1 90 ? 8.235 -5.406 18.080 1.00 51.72 90 ARG A N 1
ATOM 702 C CA . ARG A 1 90 ? 9.547 -4.759 18.120 1.00 51.72 90 ARG A CA 1
ATOM 703 C C . ARG A 1 90 ? 9.602 -3.762 16.972 1.00 51.72 90 ARG A C 1
ATOM 705 O O . ARG A 1 90 ? 9.791 -4.154 15.818 1.00 51.72 90 ARG A O 1
ATOM 712 N N . ASN A 1 91 ? 9.441 -2.487 17.297 1.00 52.94 91 ASN A N 1
ATOM 713 C CA . ASN A 1 91 ? 9.765 -1.384 16.400 1.00 52.94 91 ASN A CA 1
ATOM 714 C C . ASN A 1 91 ? 10.754 -0.431 17.079 1.00 52.94 91 ASN A C 1
ATOM 716 O O . ASN A 1 91 ? 11.056 -0.584 18.261 1.00 52.94 91 ASN A O 1
ATOM 720 N N . LEU A 1 92 ? 11.275 0.538 16.327 1.00 40.50 92 LEU A N 1
ATOM 721 C CA . LEU A 1 92 ? 12.283 1.491 16.809 1.00 40.50 92 LEU A CA 1
ATOM 722 C C . LEU A 1 92 ? 11.816 2.343 18.009 1.00 40.50 92 LEU A C 1
ATOM 724 O O . LEU A 1 92 ? 12.643 2.990 18.640 1.00 40.50 92 LEU A O 1
ATOM 728 N N . GLN A 1 93 ? 10.518 2.352 18.337 1.00 42.62 93 GLN A N 1
ATOM 729 C CA . GLN A 1 93 ? 9.942 3.205 19.382 1.00 42.62 93 GLN A CA 1
ATOM 730 C C . GLN A 1 93 ? 9.394 2.445 20.599 1.00 42.62 93 GLN A C 1
ATOM 732 O O . GLN A 1 93 ? 9.263 3.041 21.666 1.00 42.62 93 GLN A O 1
ATOM 737 N N . ARG A 1 94 ? 9.066 1.154 20.481 1.00 49.06 94 ARG A N 1
ATOM 738 C CA . ARG A 1 94 ? 8.499 0.346 21.569 1.00 49.06 94 ARG A CA 1
ATOM 739 C C . ARG A 1 94 ? 8.907 -1.121 21.467 1.00 49.06 94 ARG A C 1
ATOM 741 O O . ARG A 1 94 ? 8.938 -1.717 20.393 1.00 49.06 94 ARG A O 1
ATOM 748 N N . VAL A 1 95 ? 9.160 -1.702 22.639 1.00 51.62 95 VAL A N 1
ATOM 749 C CA . VAL A 1 95 ? 9.401 -3.131 22.850 1.00 51.62 95 VAL A CA 1
ATOM 750 C C . VAL A 1 95 ? 8.436 -3.596 23.938 1.00 51.62 95 VAL A C 1
ATOM 752 O O . VAL A 1 95 ? 8.517 -3.120 25.067 1.00 51.62 95 VAL A O 1
ATOM 755 N N . GLY A 1 96 ? 7.509 -4.497 23.610 1.00 59.16 96 GLY A N 1
ATOM 756 C CA . GLY A 1 96 ? 6.599 -5.085 24.594 1.00 59.16 96 GLY A CA 1
ATOM 757 C C . GLY A 1 96 ? 5.324 -5.694 23.995 1.00 59.16 96 GLY A C 1
ATOM 758 O O . GLY A 1 96 ? 4.940 -5.362 22.869 1.00 59.16 96 GLY A O 1
ATOM 759 N N . PRO A 1 97 ? 4.646 -6.593 24.736 1.00 64.12 97 PRO A N 1
ATOM 760 C CA . PRO A 1 97 ? 3.357 -7.134 24.327 1.00 64.12 97 PRO A CA 1
ATOM 761 C C . PRO A 1 97 ? 2.321 -6.011 24.252 1.00 64.12 97 PRO A C 1
ATOM 763 O O . PRO A 1 97 ? 2.142 -5.230 25.186 1.00 64.12 97 PRO A O 1
ATOM 766 N N . SER A 1 98 ? 1.635 -5.926 23.120 1.00 73.06 98 SER A N 1
ATOM 767 C CA . SER A 1 98 ? 0.571 -4.960 22.889 1.00 73.06 98 SER A CA 1
ATOM 768 C C . SER A 1 98 ? -0.634 -5.658 22.271 1.00 73.06 98 SER A C 1
ATOM 770 O O . SER A 1 98 ? -0.547 -6.291 21.217 1.00 73.06 98 SER A O 1
ATOM 772 N N . ARG A 1 99 ? -1.770 -5.531 22.961 1.00 81.62 99 ARG A N 1
ATOM 773 C CA . ARG A 1 99 ? -3.075 -5.994 22.490 1.00 81.62 99 ARG A CA 1
ATOM 774 C C . ARG A 1 99 ? -3.519 -5.152 21.306 1.00 81.62 99 ARG A C 1
ATOM 776 O O . ARG A 1 99 ? -3.551 -3.926 21.421 1.00 81.62 99 ARG A O 1
ATOM 783 N N . HIS A 1 100 ? -3.838 -5.821 20.207 1.00 85.25 100 HIS A N 1
ATOM 784 C CA . HIS A 1 100 ? -4.397 -5.227 19.002 1.00 85.25 100 HIS A CA 1
ATOM 785 C C . HIS A 1 100 ? -5.695 -5.936 18.629 1.00 85.25 100 HIS A C 1
ATOM 787 O O . HIS A 1 100 ? -5.738 -7.164 18.614 1.00 85.25 100 HIS A O 1
ATOM 793 N N . THR A 1 101 ? -6.732 -5.182 18.293 1.00 90.81 101 THR A N 1
ATOM 794 C CA . THR A 1 101 ? -8.007 -5.728 17.823 1.00 90.81 101 THR A CA 1
ATOM 795 C C . THR A 1 101 ? -7.968 -5.918 16.312 1.00 90.81 101 THR A C 1
ATOM 797 O O . THR A 1 101 ? -7.554 -5.025 15.572 1.00 90.81 101 THR A O 1
ATOM 800 N N . VAL A 1 102 ? -8.401 -7.081 15.835 1.00 92.25 102 VAL A N 1
ATOM 801 C CA . VAL A 1 102 ? -8.528 -7.352 14.401 1.00 92.25 102 VAL A CA 1
ATOM 802 C C . VAL A 1 102 ? -9.806 -6.692 13.895 1.00 92.25 102 VAL A C 1
ATOM 804 O O . VAL A 1 102 ? -10.897 -7.137 14.234 1.00 92.25 102 VAL A O 1
ATOM 807 N N . VAL A 1 103 ? -9.694 -5.646 13.080 1.00 94.12 103 VAL A N 1
ATOM 808 C CA . VAL A 1 103 ? -10.868 -4.963 12.490 1.00 94.12 103 VAL A CA 1
ATOM 809 C C . VAL A 1 103 ? -11.243 -5.521 11.120 1.00 94.12 103 VAL A C 1
ATOM 811 O O . VAL A 1 103 ? -12.387 -5.402 10.683 1.00 94.12 103 VAL A O 1
ATOM 814 N N . GLY A 1 104 ? -10.299 -6.199 10.470 1.00 93.12 104 GLY A N 1
ATOM 815 C CA . GLY A 1 104 ? -10.544 -6.841 9.193 1.00 93.12 104 GLY A CA 1
ATOM 816 C C . GLY A 1 104 ? -9.463 -7.829 8.790 1.00 93.12 104 GLY A C 1
ATOM 817 O O . GLY A 1 104 ? -8.419 -7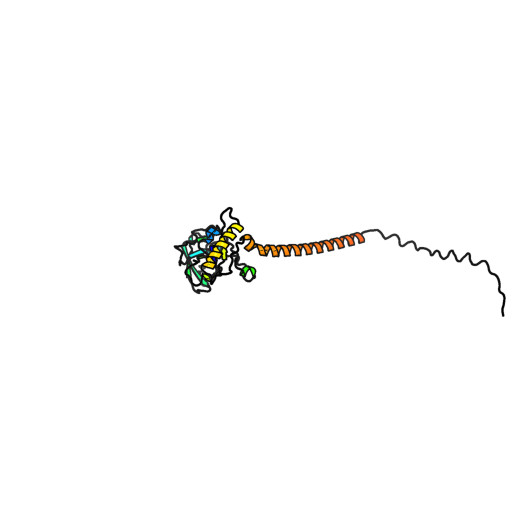.977 9.435 1.00 93.12 104 GLY A O 1
ATOM 818 N N . VAL A 1 105 ? -9.728 -8.519 7.689 1.00 92.62 105 VAL A N 1
ATOM 819 C CA . VAL A 1 105 ? -8.829 -9.506 7.100 1.00 92.62 105 VAL A CA 1
ATOM 820 C C . VAL A 1 105 ? -8.777 -9.321 5.593 1.00 92.62 105 VAL A C 1
ATOM 822 O O . VAL A 1 105 ? -9.815 -9.295 4.935 1.00 92.62 105 VAL A O 1
ATOM 825 N N . ALA A 1 106 ? -7.571 -9.252 5.035 1.00 90.88 106 ALA A N 1
ATOM 826 C CA . ALA A 1 106 ? -7.370 -9.271 3.594 1.00 90.88 106 ALA A CA 1
ATOM 827 C C . ALA A 1 106 ? -7.704 -10.657 3.028 1.00 90.88 106 ALA A C 1
ATOM 829 O O . ALA A 1 106 ? -7.089 -11.661 3.394 1.00 90.88 106 ALA A O 1
ATOM 830 N N . THR A 1 107 ? -8.671 -10.709 2.112 1.00 86.81 107 THR A N 1
ATOM 831 C CA . THR A 1 107 ? -9.143 -11.969 1.502 1.00 86.81 107 THR A CA 1
ATOM 832 C C . THR A 1 107 ? -8.293 -12.431 0.323 1.00 86.81 107 THR A C 1
ATOM 834 O O . THR A 1 107 ? -8.434 -13.564 -0.132 1.00 86.81 107 THR A O 1
ATOM 837 N N 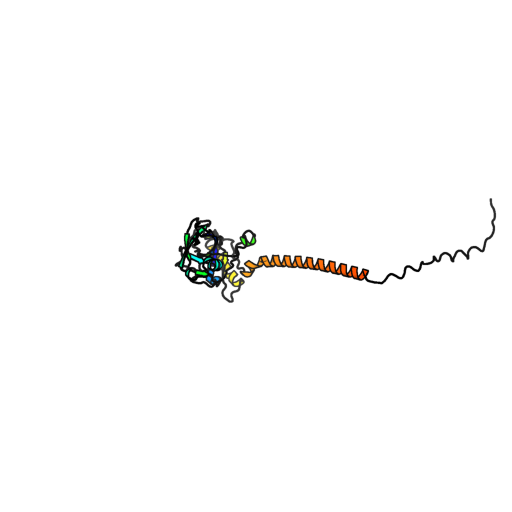. ALA A 1 108 ? -7.378 -11.582 -0.140 1.00 84.50 108 ALA A N 1
ATOM 838 C CA . ALA A 1 108 ? -6.432 -11.886 -1.198 1.00 84.50 108 ALA A CA 1
ATOM 839 C C . ALA A 1 108 ? -4.989 -11.675 -0.710 1.00 84.50 108 ALA A C 1
ATOM 841 O O . ALA A 1 108 ? -4.733 -10.801 0.126 1.00 84.50 108 ALA A O 1
ATOM 842 N N . PRO A 1 109 ? -4.020 -12.456 -1.221 1.00 79.06 109 PRO A N 1
ATOM 843 C CA . PRO A 1 109 ? -2.613 -12.208 -0.954 1.00 79.06 109 PRO A CA 1
ATOM 844 C C . PRO A 1 109 ? -2.205 -10.867 -1.570 1.00 79.06 109 PRO A C 1
ATOM 846 O O . PRO A 1 109 ? -2.144 -10.724 -2.790 1.00 79.06 109 PRO A O 1
ATOM 849 N N . LEU A 1 110 ? -1.897 -9.892 -0.719 1.00 75.12 110 LEU A N 1
ATOM 850 C CA . LEU A 1 110 ? -1.366 -8.609 -1.153 1.00 75.12 110 LEU A CA 1
ATOM 851 C C . LEU A 1 110 ? 0.160 -8.643 -1.108 1.00 75.12 110 LEU A C 1
ATOM 853 O O . LEU A 1 110 ? 0.760 -8.753 -0.037 1.00 75.12 110 LEU A O 1
ATOM 857 N N . ARG A 1 111 ? 0.784 -8.527 -2.281 1.00 71.44 111 ARG A N 1
ATOM 858 C CA . ARG A 1 111 ? 2.222 -8.281 -2.393 1.00 71.44 111 ARG A CA 1
ATOM 859 C C . ARG A 1 111 ? 2.440 -6.782 -2.478 1.00 71.44 111 ARG A C 1
ATOM 861 O O . ARG A 1 111 ? 1.950 -6.138 -3.401 1.00 71.44 111 ARG A O 1
ATOM 868 N N . TYR A 1 112 ? 3.168 -6.244 -1.512 1.00 68.31 112 TYR A N 1
ATOM 869 C CA . TYR A 1 112 ? 3.529 -4.836 -1.483 1.00 68.31 112 TYR A CA 1
ATOM 870 C C . TYR A 1 112 ? 5.056 -4.735 -1.571 1.00 68.31 112 TYR A C 1
ATOM 872 O O . TYR A 1 112 ? 5.728 -4.963 -0.563 1.00 68.31 112 TYR A O 1
ATOM 880 N N . PRO A 1 113 ? 5.626 -4.478 -2.765 1.00 59.41 113 PRO A N 1
ATOM 881 C CA . PRO A 1 113 ? 7.060 -4.270 -2.885 1.00 59.41 113 PRO A CA 1
ATOM 882 C C . PRO A 1 113 ? 7.434 -2.982 -2.138 1.00 59.41 113 PRO A C 1
ATOM 884 O O . PRO A 1 113 ? 6.710 -1.990 -2.258 1.00 59.41 113 PRO A O 1
ATOM 887 N N . PRO A 1 114 ? 8.533 -2.961 -1.366 1.00 57.53 114 PRO A N 1
ATOM 888 C CA . PRO A 1 114 ? 8.998 -1.721 -0.765 1.00 57.53 114 PRO A CA 1
ATOM 889 C C . PRO A 1 114 ? 9.335 -0.715 -1.874 1.00 57.53 114 PRO A C 1
ATOM 891 O O . PRO A 1 114 ? 10.074 -1.044 -2.801 1.00 57.53 114 PRO A O 1
ATOM 894 N N . LEU A 1 115 ? 8.737 0.483 -1.827 1.00 60.41 115 LEU A N 1
ATOM 895 C CA . LEU A 1 115 ? 8.907 1.513 -2.864 1.00 60.41 115 LEU A CA 1
ATOM 896 C C . LEU A 1 115 ? 10.078 2.461 -2.542 1.00 60.41 115 LEU A C 1
ATOM 898 O O . LEU A 1 115 ? 10.473 3.268 -3.403 1.00 60.41 115 LEU A O 1
ATOM 902 N N . THR A 1 116 ? 10.660 2.317 -1.345 1.00 55.25 116 THR A N 1
ATOM 903 C CA . THR A 1 116 ? 11.855 3.026 -0.894 1.00 55.25 116 THR A CA 1
ATOM 904 C C . THR A 1 116 ? 13.080 2.687 -1.744 1.00 55.25 116 THR A C 1
ATOM 906 O O . THR A 1 116 ? 13.227 1.607 -2.321 1.00 55.25 116 THR A O 1
ATOM 909 N N . SER A 1 117 ? 14.013 3.637 -1.798 1.00 47.84 117 SER A N 1
ATOM 910 C CA . SER A 1 117 ? 15.334 3.500 -2.426 1.00 47.84 117 SER A CA 1
ATOM 911 C C . SER A 1 117 ? 16.168 2.332 -1.882 1.00 47.84 117 SER A C 1
ATOM 913 O O . SER A 1 117 ? 17.069 1.865 -2.573 1.00 47.84 117 SER A O 1
ATOM 915 N N . ASP A 1 118 ? 15.844 1.800 -0.702 1.00 44.38 118 ASP A N 1
ATOM 916 C CA . ASP A 1 118 ? 16.518 0.629 -0.123 1.00 44.38 118 ASP A CA 1
ATOM 917 C C . ASP A 1 118 ? 16.259 -0.653 -0.933 1.00 44.38 118 ASP A C 1
ATOM 919 O O . ASP A 1 118 ? 17.083 -1.571 -0.933 1.00 44.38 118 ASP A O 1
ATOM 923 N N . PHE A 1 119 ? 15.151 -0.693 -1.687 1.00 44.84 119 PHE A N 1
ATOM 924 C CA . PHE A 1 119 ? 14.900 -1.716 -2.704 1.00 44.84 119 PHE A CA 1
ATOM 925 C C . PHE A 1 119 ? 15.830 -1.557 -3.918 1.00 44.84 119 PHE A C 1
ATOM 927 O O . PHE A 1 119 ? 16.277 -2.551 -4.484 1.00 44.84 119 PHE A O 1
ATOM 934 N N . GLN A 1 120 ? 16.188 -0.321 -4.293 1.00 44.62 120 GLN A N 1
ATOM 935 C CA . GLN A 1 120 ? 17.136 -0.060 -5.389 1.00 44.62 120 GLN A CA 1
ATOM 936 C C . GLN A 1 120 ? 18.593 -0.368 -5.003 1.00 44.62 120 GLN A C 1
ATOM 938 O O . GLN A 1 120 ? 19.403 -0.632 -5.885 1.00 44.62 120 GLN A O 1
ATOM 943 N N . LEU A 1 121 ? 18.924 -0.372 -3.708 1.00 44.72 121 LEU A N 1
ATOM 944 C CA . LEU A 1 121 ? 20.263 -0.695 -3.196 1.00 44.72 121 LEU A CA 1
ATOM 945 C C . LEU A 1 121 ? 20.481 -2.197 -2.931 1.00 44.72 121 LEU A C 1
ATOM 947 O O . LEU A 1 121 ? 21.557 -2.582 -2.484 1.00 44.72 121 LEU A O 1
ATOM 951 N N . GLY A 1 122 ? 19.477 -3.055 -3.159 1.00 42.69 122 GLY A N 1
ATOM 952 C CA . GLY A 1 122 ? 19.574 -4.500 -2.895 1.00 42.69 122 GLY A CA 1
ATOM 953 C C . GLY A 1 122 ? 19.691 -4.873 -1.408 1.00 42.69 122 GLY A C 1
ATOM 954 O O . GLY A 1 122 ? 19.877 -6.043 -1.079 1.00 42.69 122 GLY A O 1
ATOM 955 N N . LEU A 1 123 ? 19.569 -3.894 -0.505 1.00 41.47 123 LEU A N 1
ATOM 956 C CA . LEU A 1 123 ? 19.689 -4.066 0.947 1.00 41.47 123 LEU A CA 1
ATOM 957 C C . LEU A 1 123 ? 18.361 -4.495 1.587 1.00 41.47 123 LEU A C 1
ATOM 959 O O . LEU A 1 123 ? 18.349 -5.191 2.605 1.00 41.47 123 LEU A O 1
ATOM 963 N N . ALA A 1 124 ? 17.231 -4.139 0.973 1.00 43.34 124 ALA A N 1
ATOM 964 C CA . ALA A 1 124 ? 15.928 -4.663 1.348 1.00 43.34 124 ALA A CA 1
ATOM 965 C C . ALA A 1 124 ? 15.696 -6.011 0.648 1.00 43.34 124 ALA A C 1
ATOM 967 O O . ALA A 1 124 ? 15.247 -6.070 -0.495 1.00 43.34 124 ALA A O 1
ATOM 968 N N . SER A 1 125 ? 16.005 -7.107 1.351 1.00 39.38 125 SER A N 1
ATOM 969 C CA . SER A 1 125 ? 15.561 -8.460 0.987 1.00 39.38 125 SER A CA 1
ATOM 970 C C . SER A 1 125 ? 14.095 -8.406 0.551 1.00 39.38 125 SER A C 1
ATOM 972 O O . SER A 1 125 ? 13.279 -7.870 1.296 1.00 39.38 125 SER A O 1
ATOM 974 N N . VAL A 1 126 ? 13.789 -8.922 -0.644 1.00 40.28 126 VAL A N 1
ATOM 975 C CA . VAL A 1 126 ? 12.443 -9.032 -1.227 1.00 40.28 126 VAL A CA 1
ATOM 976 C C . VAL A 1 126 ? 11.474 -9.543 -0.155 1.00 40.28 126 VAL A C 1
ATOM 978 O O . VAL A 1 126 ? 11.430 -10.734 0.153 1.00 40.28 126 VAL A O 1
ATOM 981 N N . VAL A 1 127 ? 10.748 -8.639 0.507 1.00 48.31 127 VAL A N 1
ATOM 982 C CA . VAL A 1 127 ? 9.800 -9.032 1.550 1.00 48.31 127 VAL A CA 1
ATOM 983 C C . VAL A 1 127 ? 8.493 -9.351 0.855 1.00 48.31 127 VAL A C 1
ATOM 985 O O . VAL A 1 127 ? 7.626 -8.503 0.693 1.00 48.31 127 VAL A O 1
ATOM 988 N N . ASP A 1 128 ? 8.388 -10.596 0.414 1.00 53.25 128 ASP A N 1
ATOM 989 C CA . ASP A 1 128 ? 7.292 -11.069 -0.427 1.00 53.25 128 ASP A CA 1
ATOM 990 C C . ASP A 1 128 ? 5.923 -11.116 0.262 1.00 53.25 128 ASP A C 1
ATOM 992 O O . ASP A 1 128 ? 4.900 -11.269 -0.408 1.00 53.25 128 ASP A O 1
ATOM 996 N N . THR A 1 129 ? 5.871 -10.994 1.590 1.00 63.19 129 THR A N 1
ATOM 997 C CA . THR A 1 129 ? 4.626 -11.150 2.342 1.00 63.19 129 THR A CA 1
ATOM 998 C C . THR A 1 129 ? 4.542 -10.185 3.514 1.00 63.19 129 THR A C 1
ATOM 1000 O O . THR A 1 129 ? 5.376 -10.208 4.423 1.00 63.19 129 THR A O 1
ATOM 1003 N N . VAL A 1 130 ? 3.488 -9.374 3.504 1.00 76.88 130 VAL A N 1
ATOM 1004 C CA . VAL A 1 130 ? 3.040 -8.590 4.654 1.00 76.88 130 VAL A CA 1
ATOM 1005 C C . VAL A 1 130 ? 2.046 -9.450 5.431 1.00 76.88 130 VAL A C 1
ATOM 1007 O O . VAL A 1 130 ? 1.052 -9.920 4.877 1.00 76.88 130 VAL A O 1
ATOM 1010 N N . ASP A 1 131 ? 2.339 -9.708 6.703 1.00 82.44 131 ASP A N 1
ATOM 1011 C CA . ASP A 1 131 ? 1.522 -10.562 7.568 1.00 82.44 131 ASP A CA 1
ATOM 1012 C C . ASP A 1 131 ? 0.362 -9.790 8.212 1.00 82.44 131 ASP A C 1
ATOM 1014 O O . ASP A 1 131 ? -0.679 -10.378 8.509 1.00 82.44 131 ASP A O 1
ATOM 1018 N N . PHE A 1 132 ? 0.531 -8.487 8.452 1.00 86.06 132 PHE A N 1
ATOM 1019 C CA . PHE A 1 132 ? -0.510 -7.615 8.996 1.00 86.06 132 PHE A CA 1
ATOM 1020 C C . PHE A 1 132 ? -0.266 -6.141 8.653 1.00 86.06 132 PHE A C 1
ATOM 1022 O O . PHE A 1 132 ? 0.855 -5.728 8.358 1.00 86.06 132 PHE A O 1
ATOM 1029 N N . TRP A 1 133 ? -1.313 -5.333 8.759 1.00 87.25 133 TRP A N 1
ATOM 1030 C CA . TRP A 1 133 ? -1.242 -3.877 8.652 1.00 87.25 133 TRP A CA 1
ATOM 1031 C C . TRP A 1 133 ? -1.766 -3.237 9.927 1.00 87.25 133 TRP A C 1
ATOM 1033 O O . TRP A 1 133 ? -2.655 -3.785 10.577 1.00 87.25 133 TRP A O 1
ATOM 1043 N N . THR A 1 134 ? -1.230 -2.077 10.276 1.00 86.75 134 THR A N 1
ATOM 1044 C CA . THR A 1 134 ? -1.684 -1.254 11.400 1.00 86.75 134 THR A CA 1
ATOM 1045 C C . THR A 1 134 ? -1.751 0.204 10.933 1.00 86.75 134 THR A C 1
ATOM 1047 O O . THR A 1 134 ? -0.919 0.604 10.106 1.00 86.75 134 THR A O 1
ATOM 1050 N N . PRO A 1 135 ? -2.754 0.986 11.367 1.00 86.44 135 PRO A N 1
ATOM 1051 C CA . PRO A 1 135 ? -2.935 2.328 10.852 1.00 86.44 135 PRO A CA 1
ATOM 1052 C C . PRO A 1 135 ? -1.869 3.263 11.413 1.00 86.44 135 PRO A C 1
ATOM 1054 O O . PRO A 1 135 ? -1.531 3.234 12.598 1.00 86.44 135 PRO A O 1
ATOM 1057 N N . GLU A 1 136 ? -1.366 4.132 10.550 1.00 81.00 136 GLU A N 1
ATOM 1058 C CA . GLU A 1 136 ? -0.514 5.245 10.921 1.00 81.00 136 GLU A CA 1
ATOM 1059 C C . GLU A 1 136 ? -1.175 6.553 10.512 1.00 81.00 136 GLU A C 1
ATOM 1061 O O . GLU A 1 136 ? -1.528 6.781 9.353 1.00 81.00 136 GLU A O 1
ATOM 1066 N N . PHE A 1 137 ? -1.343 7.420 11.505 1.00 76.75 137 PHE A N 1
ATOM 1067 C CA . PHE A 1 137 ? -1.964 8.720 11.337 1.00 76.75 137 PHE A CA 1
ATOM 1068 C C . PHE A 1 137 ? -0.870 9.774 11.241 1.00 76.75 137 PHE A C 1
ATOM 1070 O O . PHE A 1 137 ? -0.218 10.107 12.233 1.00 76.75 137 PHE A O 1
ATOM 1077 N N . VAL A 1 138 ? -0.690 10.302 10.035 1.00 67.81 138 VAL A N 1
ATOM 1078 C CA . VAL A 1 138 ? 0.197 11.433 9.756 1.00 67.81 138 VAL A CA 1
ATOM 1079 C C . VAL A 1 138 ? -0.400 12.671 10.430 1.00 67.81 138 VAL A C 1
ATOM 1081 O O . VAL A 1 138 ? -1.504 13.101 10.092 1.00 67.81 138 VAL A O 1
ATOM 1084 N N . SER A 1 139 ? 0.283 13.223 11.436 1.00 61.66 139 SER A N 1
ATOM 1085 C CA . SER A 1 139 ? -0.228 14.365 12.207 1.00 61.66 139 SER A CA 1
ATOM 1086 C C . SER A 1 139 ? 0.465 15.654 11.774 1.00 61.66 139 SER A C 1
ATOM 1088 O O . SER A 1 139 ? 1.637 15.823 12.098 1.00 61.66 139 SER A O 1
ATOM 1090 N N . PRO A 1 140 ? -0.226 16.626 11.153 1.00 56.00 140 PRO A N 1
ATOM 1091 C CA . PRO A 1 140 ? 0.405 17.865 10.687 1.00 56.00 140 PRO A CA 1
ATOM 1092 C C . PRO A 1 140 ? 1.032 18.713 11.811 1.00 56.00 140 PRO A C 1
ATOM 1094 O O . PRO A 1 140 ? 1.830 19.601 11.532 1.00 56.00 140 PRO A O 1
ATOM 1097 N N . ALA A 1 141 ? 0.693 18.436 13.076 1.00 51.81 141 ALA A N 1
ATOM 1098 C CA . ALA A 1 141 ? 1.236 19.107 14.257 1.00 51.81 141 ALA A CA 1
ATOM 1099 C C . ALA A 1 141 ? 2.482 18.421 14.856 1.00 51.81 141 ALA A C 1
ATOM 1101 O O . ALA A 1 141 ? 3.016 18.891 15.859 1.00 51.81 141 ALA A O 1
ATOM 1102 N N . SER A 1 142 ? 2.945 17.297 14.299 1.00 53.97 142 SER A N 1
ATOM 1103 C CA . SER A 1 142 ? 4.154 16.640 14.800 1.00 53.97 142 SER A CA 1
ATOM 1104 C C . SER A 1 142 ? 5.399 17.444 14.395 1.00 53.97 142 SER A C 1
ATOM 1106 O O . SER A 1 142 ? 5.624 17.654 13.201 1.00 53.97 142 SER A O 1
ATOM 1108 N N . PRO A 1 143 ? 6.273 17.826 15.347 1.00 49.53 143 PRO A N 1
ATOM 1109 C CA . PRO A 1 143 ? 7.510 18.564 15.062 1.00 49.53 143 PRO A CA 1
ATOM 1110 C C . PRO A 1 143 ? 8.462 17.841 14.096 1.00 49.53 143 PRO A C 1
ATOM 1112 O O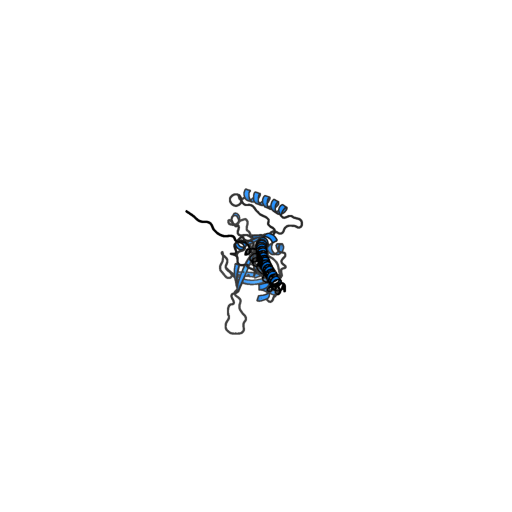 . PRO A 1 143 ? 9.372 18.451 13.544 1.00 49.53 143 PRO A O 1
ATOM 1115 N N . ARG A 1 144 ? 8.271 16.528 13.905 1.00 51.12 144 ARG A N 1
ATOM 1116 C CA . ARG A 1 144 ? 9.098 15.672 13.044 1.00 51.12 144 ARG A CA 1
ATOM 1117 C C . ARG A 1 144 ? 8.583 15.563 11.609 1.00 51.12 144 ARG A C 1
ATOM 1119 O O . ARG A 1 144 ? 9.345 15.164 10.738 1.00 51.12 144 ARG A O 1
ATOM 1126 N N . GLU A 1 145 ? 7.322 15.897 11.347 1.00 53.66 145 GLU A N 1
ATOM 1127 C CA . GLU A 1 145 ? 6.683 15.690 10.036 1.00 53.66 145 GLU A CA 1
ATOM 1128 C C . GLU A 1 145 ? 7.274 16.548 8.910 1.00 53.66 145 GLU A C 1
ATOM 1130 O O . GLU A 1 145 ? 7.572 15.982 7.860 1.00 53.66 145 GLU A O 1
ATOM 1135 N N . PRO A 1 146 ? 7.599 17.846 9.107 1.00 50.97 146 PRO A N 1
ATOM 1136 C CA . PRO A 1 146 ? 8.261 18.638 8.065 1.00 50.97 146 PRO A CA 1
ATOM 1137 C C . PRO A 1 146 ? 9.642 18.098 7.657 1.00 50.97 146 PRO A C 1
ATOM 1139 O O . PRO A 1 146 ? 10.166 18.491 6.617 1.00 50.97 146 PRO A O 1
ATOM 1142 N N . TYR A 1 147 ? 10.240 17.230 8.481 1.00 48.59 147 TYR A N 1
ATOM 1143 C CA . TYR A 1 147 ? 11.568 16.638 8.295 1.00 48.59 147 TYR A CA 1
ATOM 1144 C C . TYR A 1 147 ? 11.513 15.138 7.945 1.00 48.59 147 TYR A C 1
ATOM 1146 O O . TYR A 1 147 ? 12.533 14.551 7.585 1.00 48.59 147 TYR A O 1
ATOM 1154 N N . SER A 1 148 ? 10.338 14.507 8.039 1.00 54.16 148 SER A N 1
ATOM 1155 C CA . SER A 1 148 ? 10.139 13.068 7.859 1.00 54.16 148 SER A CA 1
ATOM 1156 C C . SER A 1 148 ? 9.960 12.739 6.379 1.00 54.16 148 SER A C 1
ATOM 1158 O O . SER A 1 148 ? 8.881 12.912 5.816 1.00 54.16 148 SER A O 1
ATOM 1160 N N . ARG A 1 149 ? 11.007 12.191 5.759 1.00 57.31 149 ARG A N 1
ATOM 1161 C CA . ARG A 1 149 ? 10.979 11.674 4.377 1.00 57.31 149 ARG A CA 1
ATOM 1162 C C . ARG A 1 149 ? 10.915 10.144 4.307 1.00 57.31 149 ARG A C 1
ATOM 1164 O O . ARG A 1 149 ? 11.243 9.556 3.288 1.00 57.31 149 ARG A O 1
ATOM 1171 N N . GLU A 1 150 ? 10.499 9.500 5.394 1.00 58.78 150 GLU A N 1
ATOM 1172 C CA . GLU A 1 150 ? 10.476 8.034 5.535 1.00 58.78 150 GLU A CA 1
ATOM 1173 C C . GLU A 1 150 ? 9.215 7.374 4.940 1.00 58.78 150 GLU A C 1
ATOM 1175 O O . GLU A 1 150 ? 8.978 6.186 5.153 1.00 58.78 150 GLU A O 1
ATOM 1180 N N . LEU A 1 151 ? 8.366 8.141 4.247 1.00 65.25 151 LEU A N 1
ATOM 1181 C CA . LEU A 1 151 ? 7.077 7.678 3.735 1.00 65.25 151 LEU A CA 1
ATOM 1182 C C . LEU A 1 151 ? 7.135 7.395 2.232 1.00 65.25 151 LEU A C 1
ATOM 1184 O O . LEU A 1 151 ? 7.467 8.270 1.434 1.00 65.25 151 LEU A O 1
ATOM 1188 N N . ASP A 1 152 ? 6.697 6.202 1.851 1.00 70.88 152 ASP A N 1
ATOM 1189 C CA . ASP A 1 152 ? 6.359 5.851 0.481 1.00 70.88 152 ASP A CA 1
ATOM 1190 C C . ASP A 1 152 ? 4.955 6.356 0.152 1.00 70.88 152 ASP A C 1
ATOM 1192 O O . ASP A 1 152 ? 3.971 5.977 0.787 1.00 70.88 152 ASP A O 1
ATOM 1196 N N . VAL A 1 153 ? 4.842 7.207 -0.864 1.00 77.00 153 VAL A N 1
ATOM 1197 C CA . VAL A 1 153 ? 3.562 7.799 -1.263 1.00 77.00 153 VAL A CA 1
ATOM 1198 C C . VAL A 1 153 ? 3.043 7.116 -2.520 1.00 77.00 153 VAL A C 1
ATOM 1200 O O . VAL A 1 153 ? 3.713 7.087 -3.551 1.00 77.00 153 VAL A O 1
ATOM 1203 N N . VAL A 1 154 ? 1.817 6.601 -2.443 1.00 82.44 154 VAL A N 1
ATOM 1204 C CA . VAL A 1 154 ? 1.086 6.040 -3.584 1.00 82.44 154 VAL A CA 1
ATOM 1205 C C . VAL A 1 154 ? -0.200 6.835 -3.782 1.00 82.44 154 VAL A C 1
ATOM 1207 O O . VAL A 1 154 ? -0.895 7.203 -2.832 1.00 82.44 154 VAL A O 1
ATOM 1210 N N . GLY A 1 155 ? -0.507 7.133 -5.041 1.00 84.31 155 GLY A N 1
ATOM 1211 C CA . GLY A 1 155 ? -1.722 7.831 -5.439 1.00 84.31 155 GLY A CA 1
ATOM 1212 C C . GLY A 1 155 ? -2.433 7.081 -6.555 1.00 84.31 155 GLY A C 1
ATOM 1213 O O . GLY A 1 155 ? -1.792 6.563 -7.470 1.00 84.31 155 GLY A O 1
ATOM 1214 N N . LYS A 1 156 ? -3.764 7.043 -6.487 1.00 87.00 156 LYS A N 1
ATOM 1215 C CA . LYS A 1 156 ? -4.620 6.562 -7.572 1.00 87.00 156 LYS A CA 1
ATOM 1216 C C . LYS A 1 156 ? -5.092 7.765 -8.380 1.00 87.00 156 LYS A C 1
ATOM 1218 O O . LYS A 1 156 ? -5.761 8.644 -7.843 1.00 87.00 156 LYS A O 1
ATOM 1223 N N . LEU A 1 157 ? -4.723 7.812 -9.657 1.00 89.12 157 LEU A N 1
ATOM 1224 C CA . LEU A 1 157 ? -5.207 8.851 -10.564 1.00 89.12 157 LEU A CA 1
ATOM 1225 C C . LEU A 1 157 ? -6.680 8.610 -10.906 1.00 89.12 157 LEU A C 1
ATOM 1227 O O . LEU A 1 157 ? -7.128 7.465 -11.009 1.00 89.12 157 LEU A O 1
ATOM 1231 N N . ARG A 1 158 ? -7.427 9.700 -11.102 1.00 89.31 158 ARG A N 1
ATOM 1232 C CA . ARG A 1 158 ? -8.790 9.631 -11.641 1.00 89.31 158 ARG A CA 1
ATOM 1233 C C . ARG A 1 158 ? -8.759 9.094 -13.082 1.00 89.31 158 ARG A C 1
ATOM 1235 O O . ARG A 1 158 ? -7.777 9.339 -13.790 1.00 89.31 158 ARG A O 1
ATOM 1242 N N . PRO A 1 159 ? -9.819 8.403 -13.541 1.00 89.31 159 PRO A N 1
ATOM 1243 C CA . PRO A 1 159 ? -9.919 7.973 -14.933 1.00 89.31 159 PRO A CA 1
ATOM 1244 C C . PRO A 1 159 ? -9.721 9.153 -15.897 1.00 89.31 159 PRO A C 1
ATOM 1246 O O . PRO A 1 159 ? -10.284 10.224 -15.685 1.00 89.31 159 PRO A O 1
ATOM 1249 N N . GLY A 1 160 ? -8.898 8.966 -16.932 1.00 89.62 160 GLY A N 1
ATOM 1250 C CA . GLY A 1 160 ? -8.612 9.989 -17.948 1.00 89.62 160 GLY A CA 1
ATOM 1251 C C . GLY A 1 160 ? -7.528 11.015 -17.587 1.00 89.62 160 GLY A C 1
ATOM 1252 O O . GLY A 1 160 ? -7.108 11.764 -18.465 1.00 89.62 160 GLY A O 1
ATOM 1253 N N . VAL A 1 161 ? -7.025 11.039 -16.346 1.00 93.06 161 VAL A N 1
ATOM 1254 C CA . VAL A 1 161 ? -5.922 11.935 -15.954 1.00 93.06 161 VAL A CA 1
ATOM 1255 C C . VAL A 1 161 ? -4.582 11.344 -16.382 1.00 93.06 161 VAL A C 1
ATOM 1257 O O . VAL A 1 161 ? -4.260 10.199 -16.055 1.00 93.06 161 VAL A O 1
ATOM 1260 N N . THR A 1 162 ? -3.776 12.134 -17.093 1.00 92.12 162 THR A N 1
ATOM 1261 C CA . THR A 1 162 ? -2.432 11.712 -17.511 1.00 92.12 162 THR A CA 1
ATOM 1262 C C . THR A 1 162 ? -1.397 11.945 -16.410 1.00 92.12 162 THR A C 1
ATOM 1264 O O . THR A 1 162 ? -1.574 12.776 -15.518 1.00 92.12 162 THR A O 1
ATOM 1267 N N . VAL A 1 163 ? -0.276 11.225 -16.484 1.00 91.12 163 VAL A N 1
ATOM 1268 C CA . VAL A 1 163 ? 0.848 11.395 -15.547 1.00 91.12 163 VAL A CA 1
ATOM 1269 C C . VAL A 1 163 ? 1.397 12.822 -15.602 1.00 91.12 163 VAL A C 1
ATOM 1271 O O . VAL A 1 163 ? 1.658 13.404 -14.557 1.00 91.12 163 VAL A O 1
ATOM 1274 N N . ASP A 1 164 ? 1.478 13.422 -16.790 1.00 91.81 164 ASP A N 1
ATOM 1275 C CA . ASP A 1 164 ? 1.960 14.798 -16.956 1.00 91.81 164 ASP A CA 1
ATOM 1276 C C . ASP A 1 164 ? 1.020 15.831 -16.326 1.00 91.81 164 ASP A C 1
ATOM 1278 O O . ASP A 1 164 ? 1.468 16.837 -15.778 1.00 91.81 164 ASP A O 1
ATOM 1282 N N . GLN A 1 165 ? -0.296 15.599 -16.388 1.00 91.44 165 GLN A N 1
ATOM 1283 C CA . GLN A 1 165 ? -1.267 16.447 -15.693 1.00 91.44 165 GLN A CA 1
ATOM 1284 C C . GLN A 1 165 ? -1.085 16.345 -14.177 1.00 91.44 165 GLN A C 1
ATOM 1286 O O . GLN A 1 165 ? -1.011 17.372 -13.505 1.00 91.44 165 GLN A O 1
ATOM 1291 N N . ALA A 1 166 ? -0.940 15.123 -13.658 1.00 91.81 166 ALA A N 1
ATOM 1292 C CA . ALA A 1 166 ? -0.676 14.895 -12.241 1.00 91.81 166 ALA A CA 1
ATOM 1293 C C . ALA A 1 166 ? 0.656 15.523 -11.794 1.00 91.81 166 ALA A C 1
ATOM 1295 O O . ALA A 1 166 ? 0.724 16.117 -10.721 1.00 91.81 166 ALA A O 1
ATOM 1296 N N . GLN A 1 167 ? 1.698 15.448 -12.626 1.00 93.19 167 GLN A N 1
ATOM 1297 C CA . GLN A 1 167 ? 2.993 16.076 -12.367 1.00 93.19 167 GLN A CA 1
ATOM 1298 C C . GLN A 1 167 ? 2.855 17.594 -12.208 1.00 93.19 167 GLN A C 1
ATOM 1300 O O . GLN A 1 167 ? 3.294 18.135 -11.199 1.00 93.19 167 GLN A O 1
ATOM 1305 N N . ARG A 1 168 ? 2.166 18.270 -13.138 1.00 92.88 168 ARG A N 1
ATOM 1306 C CA . ARG A 1 168 ? 1.954 19.727 -13.066 1.00 92.88 168 ARG A CA 1
ATOM 1307 C C . ARG A 1 168 ? 1.204 20.159 -11.806 1.00 92.88 168 ARG A C 1
ATOM 1309 O O . ARG A 1 168 ? 1.519 21.192 -11.217 1.00 92.88 168 ARG A O 1
ATOM 1316 N N . GLU A 1 169 ? 0.209 19.382 -11.388 1.00 91.56 169 GLU A N 1
ATOM 1317 C CA . GLU A 1 169 ? -0.529 19.656 -10.153 1.00 91.56 169 GLU A CA 1
ATOM 1318 C C . GLU A 1 169 ? 0.372 19.499 -8.918 1.00 91.56 169 GLU A C 1
ATOM 1320 O O . GLU A 1 169 ? 0.402 20.380 -8.050 1.00 91.56 169 GLU A O 1
ATOM 1325 N N . MET A 1 170 ? 1.167 18.425 -8.877 1.00 90.31 170 MET A N 1
ATOM 1326 C CA . MET A 1 170 ? 2.128 18.173 -7.803 1.00 90.31 170 MET A CA 1
ATOM 1327 C C . MET A 1 170 ? 3.237 19.228 -7.742 1.00 90.31 170 MET A C 1
ATOM 1329 O O . MET A 1 170 ? 3.606 19.631 -6.640 1.00 90.31 170 MET A O 1
ATOM 1333 N N . ASP A 1 171 ? 3.709 19.741 -8.879 1.00 90.81 171 ASP A N 1
ATOM 1334 C CA . ASP A 1 171 ? 4.676 20.847 -8.932 1.00 90.81 171 ASP A CA 1
ATOM 1335 C C . ASP A 1 171 ? 4.101 22.118 -8.295 1.00 90.81 171 ASP A C 1
ATOM 1337 O O . ASP A 1 171 ? 4.761 22.801 -7.505 1.00 90.81 171 ASP A O 1
ATOM 1341 N N . GLY A 1 172 ? 2.827 22.411 -8.575 1.00 90.19 172 GLY A N 1
ATOM 1342 C CA . GLY A 1 172 ? 2.108 23.518 -7.951 1.00 90.19 172 GLY A CA 1
ATOM 1343 C C . GLY A 1 172 ? 1.994 23.367 -6.432 1.00 90.19 172 GLY A C 1
ATOM 1344 O O . GLY A 1 172 ? 2.182 24.344 -5.704 1.00 90.19 172 GLY A O 1
ATOM 1345 N N . ILE A 1 173 ?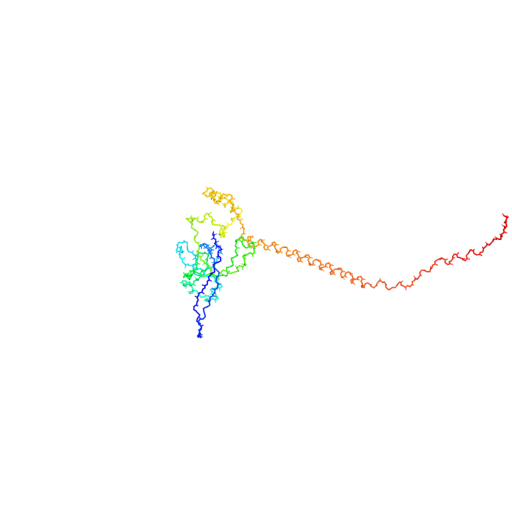 1.713 22.153 -5.945 1.00 88.06 173 ILE A N 1
ATOM 1346 C CA . ILE A 1 173 ? 1.664 21.841 -4.507 1.00 88.06 173 ILE A CA 1
ATOM 1347 C C . ILE A 1 173 ? 3.052 21.987 -3.874 1.00 88.06 173 ILE A C 1
ATOM 1349 O O . ILE A 1 173 ? 3.174 22.638 -2.836 1.00 88.06 173 ILE A O 1
ATOM 1353 N N . ALA A 1 174 ? 4.089 21.428 -4.501 1.00 86.69 174 ALA A N 1
ATOM 1354 C CA . ALA A 1 174 ? 5.463 21.480 -4.012 1.00 86.69 174 ALA A CA 1
ATOM 1355 C C . ALA A 1 174 ? 5.953 22.927 -3.862 1.00 86.69 174 ALA A C 1
ATOM 1357 O O . ALA A 1 174 ? 6.543 23.275 -2.841 1.00 86.69 174 ALA A O 1
ATOM 1358 N N . ARG A 1 175 ? 5.623 23.802 -4.820 1.00 87.88 175 ARG A N 1
ATOM 1359 C CA . ARG A 1 175 ? 5.951 25.232 -4.742 1.00 87.88 175 ARG A CA 1
ATOM 1360 C C . ARG A 1 175 ? 5.280 25.925 -3.552 1.00 87.88 175 ARG A C 1
ATOM 1362 O O . ARG A 1 175 ? 5.964 26.598 -2.788 1.00 87.88 175 ARG A O 1
ATOM 1369 N N . ARG A 1 176 ? 3.980 25.698 -3.327 1.00 87.38 176 ARG A N 1
ATOM 1370 C CA . ARG A 1 176 ? 3.264 26.265 -2.163 1.00 87.38 176 ARG A CA 1
ATOM 1371 C C . ARG A 1 176 ? 3.818 25.750 -0.831 1.00 87.38 176 ARG A C 1
ATOM 1373 O O . ARG A 1 176 ? 3.897 26.492 0.143 1.00 87.38 176 ARG A O 1
ATOM 1380 N N . GLN A 1 177 ? 4.210 24.478 -0.783 1.00 84.00 177 GLN A N 1
ATOM 1381 C CA . GLN A 1 177 ? 4.867 23.878 0.382 1.00 84.00 177 GLN A CA 1
ATOM 1382 C C . GLN A 1 177 ? 6.242 24.515 0.638 1.00 84.00 177 GLN A C 1
ATOM 1384 O O . GLN A 1 177 ? 6.562 24.826 1.782 1.00 84.00 177 GLN A O 1
ATOM 1389 N N . ALA A 1 178 ? 7.023 24.781 -0.414 1.00 85.69 178 ALA A N 1
ATOM 1390 C CA . ALA A 1 178 ? 8.313 25.465 -0.317 1.00 85.69 178 ALA A CA 1
ATOM 1391 C C . ALA A 1 178 ? 8.194 26.920 0.163 1.00 85.69 178 ALA A C 1
ATOM 1393 O O . ALA A 1 178 ? 9.067 27.388 0.888 1.00 85.69 178 ALA A O 1
ATOM 1394 N N . GLU A 1 179 ? 7.115 27.619 -0.191 1.00 86.50 179 GLU A N 1
ATOM 1395 C CA . GLU A 1 179 ? 6.819 28.965 0.319 1.00 86.50 179 GLU A CA 1
ATOM 1396 C C . GLU A 1 179 ? 6.411 28.943 1.797 1.00 86.50 179 GLU A C 1
ATOM 1398 O O . GLU A 1 179 ? 6.845 29.790 2.575 1.00 86.50 179 GLU A O 1
ATOM 1403 N N . ARG A 1 180 ? 5.604 27.953 2.204 1.00 83.00 180 ARG A N 1
ATOM 1404 C CA . ARG A 1 180 ? 5.093 27.835 3.577 1.00 83.00 180 ARG A CA 1
ATOM 1405 C C . ARG A 1 180 ? 6.117 27.269 4.565 1.00 83.00 180 ARG A C 1
ATOM 1407 O O . ARG A 1 180 ? 6.127 27.671 5.725 1.00 83.00 180 ARG A O 1
ATOM 1414 N N . TRP A 1 181 ? 6.980 26.359 4.114 1.00 80.19 181 TRP A N 1
ATOM 1415 C CA . TRP A 1 181 ? 8.034 25.728 4.915 1.00 80.19 181 TRP A CA 1
ATOM 1416 C C . TRP A 1 181 ? 9.395 25.768 4.199 1.00 80.19 181 TRP A C 1
ATOM 1418 O O . TRP A 1 181 ? 9.967 24.724 3.858 1.00 80.19 181 TRP A O 1
ATOM 1428 N N . PRO A 1 182 ? 9.966 26.968 3.994 1.00 79.00 182 PRO A N 1
ATOM 1429 C CA . PRO A 1 182 ? 11.188 27.139 3.210 1.00 79.00 182 PRO A CA 1
ATOM 1430 C C . PRO A 1 182 ? 12.401 26.425 3.813 1.00 79.00 182 PRO A C 1
ATOM 1432 O O . PRO A 1 182 ? 13.250 25.944 3.068 1.00 79.00 182 PRO A O 1
ATOM 1435 N N . ALA A 1 183 ? 12.468 26.287 5.141 1.00 76.69 183 ALA A N 1
ATOM 1436 C CA . ALA A 1 183 ? 13.567 25.601 5.826 1.00 76.69 183 ALA A CA 1
ATOM 1437 C C . ALA A 1 183 ? 13.673 24.099 5.487 1.00 76.69 183 ALA A C 1
ATOM 1439 O O . ALA A 1 183 ? 14.748 23.522 5.624 1.00 76.69 183 ALA A O 1
ATOM 1440 N N . THR A 1 184 ? 12.585 23.456 5.049 1.00 71.19 184 THR A N 1
ATOM 1441 C CA . THR A 1 184 ? 12.549 22.003 4.790 1.00 71.19 184 THR A CA 1
ATOM 1442 C C . THR A 1 184 ? 12.231 21.631 3.345 1.00 71.19 184 THR A C 1
ATOM 1444 O O . THR A 1 184 ? 12.658 20.568 2.891 1.00 71.19 184 THR A O 1
ATOM 1447 N N . HIS A 1 185 ? 11.524 22.494 2.609 1.00 75.00 185 HIS A N 1
ATOM 1448 C CA . HIS A 1 185 ? 10.991 22.187 1.276 1.00 75.00 185 HIS A CA 1
ATOM 1449 C C . HIS A 1 185 ? 11.654 22.978 0.136 1.00 75.00 185 HIS A C 1
ATOM 1451 O O . HIS A 1 185 ? 11.426 22.670 -1.033 1.00 75.00 185 HIS A O 1
ATOM 1457 N N . ARG A 1 186 ? 12.513 23.968 0.425 1.00 78.50 186 ARG A N 1
ATOM 1458 C CA . ARG A 1 186 ? 13.221 24.719 -0.625 1.00 78.50 186 ARG A CA 1
ATOM 1459 C C . ARG A 1 186 ? 14.190 23.809 -1.390 1.00 78.50 186 ARG A C 1
ATOM 1461 O O . ARG A 1 186 ? 14.984 23.098 -0.784 1.00 78.50 186 ARG A O 1
ATOM 1468 N N . GLY A 1 187 ? 14.119 23.845 -2.722 1.00 76.62 187 GLY A N 1
ATOM 1469 C CA . GLY A 1 187 ? 14.953 23.026 -3.613 1.00 76.62 187 GLY A CA 1
ATOM 1470 C C . GLY A 1 187 ? 14.481 21.579 -3.793 1.00 76.62 187 GLY A C 1
ATOM 1471 O O . GLY A 1 187 ? 15.087 20.842 -4.564 1.00 76.62 187 GLY A O 1
ATOM 1472 N N . TRP A 1 188 ? 13.395 21.174 -3.129 1.00 77.19 188 TRP A N 1
ATOM 1473 C CA . TRP A 1 188 ? 12.810 19.846 -3.287 1.00 77.19 188 TRP A CA 1
ATOM 1474 C C . TRP A 1 188 ? 11.723 19.851 -4.355 1.00 77.19 188 TRP A C 1
ATOM 1476 O O . TRP A 1 188 ? 10.880 20.745 -4.405 1.00 77.19 188 TRP A O 1
ATOM 1486 N N . THR A 1 189 ? 11.733 18.820 -5.194 1.00 78.31 189 THR A N 1
ATOM 1487 C CA . THR A 1 189 ? 10.731 18.598 -6.236 1.00 78.31 189 THR A CA 1
ATOM 1488 C C . THR A 1 189 ? 10.028 17.269 -6.009 1.00 78.31 189 THR A C 1
ATOM 1490 O O . THR A 1 189 ? 10.551 16.357 -5.365 1.00 78.31 189 THR A O 1
ATOM 1493 N N . VAL A 1 190 ? 8.808 17.168 -6.526 1.00 84.25 190 VAL A N 1
ATOM 1494 C CA . VAL A 1 190 ? 8.041 15.924 -6.528 1.00 84.25 190 VAL A CA 1
ATOM 1495 C C . VAL A 1 190 ? 8.103 15.358 -7.932 1.00 84.25 190 VAL A C 1
ATOM 1497 O O . VAL A 1 190 ? 7.958 16.099 -8.895 1.00 84.25 190 VAL A O 1
ATOM 1500 N N . ARG A 1 191 ? 8.297 14.046 -8.064 1.00 86.81 191 ARG A N 1
ATOM 1501 C CA . ARG A 1 191 ? 8.205 13.366 -9.355 1.00 86.81 191 ARG A CA 1
ATOM 1502 C C . ARG A 1 191 ? 7.137 12.290 -9.299 1.00 86.81 191 ARG A C 1
ATOM 1504 O O . ARG A 1 191 ? 7.205 11.381 -8.475 1.00 86.81 191 ARG A O 1
ATOM 1511 N N . VAL A 1 192 ? 6.174 12.388 -10.200 1.00 87.88 192 VAL A N 1
ATOM 1512 C CA . VAL A 1 192 ? 5.116 11.410 -10.405 1.00 87.88 192 VAL A CA 1
ATOM 1513 C C . VAL A 1 192 ? 5.643 10.361 -11.374 1.00 87.88 192 VAL A C 1
ATOM 1515 O O . VAL A 1 192 ? 6.006 10.661 -12.507 1.00 87.88 192 VAL A O 1
ATOM 1518 N N . VAL A 1 193 ? 5.710 9.115 -10.914 1.00 86.75 193 VAL A N 1
ATOM 1519 C CA . VAL A 1 193 ? 6.185 7.981 -11.712 1.00 86.75 193 VAL A CA 1
ATOM 1520 C C . VAL A 1 193 ? 5.094 6.915 -11.727 1.00 86.75 193 VAL A C 1
ATOM 1522 O O . VAL A 1 193 ? 4.547 6.604 -10.664 1.00 86.75 193 VAL A O 1
ATOM 1525 N N . PRO A 1 194 ? 4.766 6.318 -12.887 1.00 87.12 194 PRO A N 1
ATOM 1526 C CA . PRO A 1 194 ? 3.857 5.183 -12.935 1.00 87.12 194 PRO A CA 1
ATOM 1527 C C . PRO A 1 194 ? 4.329 4.060 -12.007 1.00 87.12 194 PRO A C 1
ATOM 1529 O O . PRO A 1 194 ? 5.476 3.619 -12.092 1.00 87.12 194 PRO A O 1
ATOM 1532 N N . LEU A 1 195 ? 3.432 3.528 -11.173 1.00 79.38 195 LEU A N 1
ATOM 1533 C CA . LEU A 1 195 ? 3.780 2.470 -10.215 1.00 79.38 195 LEU A CA 1
ATOM 1534 C C . LEU A 1 195 ? 4.415 1.246 -10.903 1.00 79.38 195 LEU A C 1
ATOM 1536 O O . LEU A 1 195 ? 5.387 0.689 -10.402 1.00 79.38 195 LEU A O 1
ATOM 1540 N N . ARG A 1 196 ? 3.932 0.882 -12.101 1.00 77.12 196 ARG A N 1
ATOM 1541 C CA . ARG A 1 196 ? 4.508 -0.196 -12.928 1.00 77.12 196 ARG A CA 1
ATOM 1542 C C . ARG A 1 196 ? 5.986 0.025 -13.255 1.00 77.12 196 ARG A C 1
ATOM 1544 O O . ARG A 1 196 ? 6.763 -0.919 -13.252 1.00 77.12 196 ARG A O 1
ATOM 1551 N N . GLU A 1 197 ? 6.372 1.265 -13.532 1.00 78.81 197 GLU A N 1
ATOM 1552 C CA . GLU A 1 197 ? 7.743 1.622 -13.886 1.00 78.81 197 GLU A CA 1
ATOM 1553 C C . GLU A 1 197 ? 8.615 1.655 -12.635 1.00 78.81 197 GLU A C 1
ATOM 1555 O O . GLU A 1 197 ? 9.739 1.159 -12.649 1.00 78.81 197 GLU A O 1
ATOM 1560 N N . ARG A 1 198 ? 8.061 2.142 -11.518 1.00 75.50 198 ARG A N 1
ATOM 1561 C CA . ARG A 1 198 ? 8.741 2.127 -10.223 1.00 75.50 198 ARG A CA 1
ATOM 1562 C C . ARG A 1 198 ? 9.072 0.705 -9.760 1.00 75.50 198 ARG A C 1
ATOM 1564 O O . ARG A 1 198 ? 10.171 0.486 -9.264 1.00 75.50 198 ARG A O 1
ATOM 1571 N N . VAL A 1 199 ? 8.154 -0.243 -9.954 1.00 71.44 199 VAL A N 1
ATOM 1572 C CA . VAL A 1 199 ? 8.324 -1.645 -9.535 1.00 71.44 199 VAL A CA 1
ATOM 1573 C C . VAL A 1 199 ? 9.136 -2.459 -10.550 1.00 71.44 199 VAL A C 1
ATOM 1575 O O . VAL A 1 199 ? 10.057 -3.170 -10.164 1.00 71.44 199 VAL A O 1
ATOM 1578 N N . ALA A 1 200 ? 8.826 -2.367 -11.847 1.00 69.31 200 ALA A N 1
ATOM 1579 C CA . ALA A 1 200 ? 9.396 -3.256 -12.867 1.00 69.31 200 ALA A CA 1
ATOM 1580 C C . ALA A 1 200 ? 10.534 -2.637 -13.700 1.00 69.31 200 ALA A C 1
ATOM 1582 O O . ALA A 1 200 ? 11.200 -3.355 -14.449 1.00 69.31 200 ALA A O 1
ATOM 1583 N N . GLY A 1 201 ? 10.782 -1.326 -13.596 1.00 66.06 201 GLY A N 1
ATOM 1584 C CA . GLY A 1 201 ? 11.724 -0.612 -14.466 1.00 66.06 201 GLY A CA 1
ATOM 1585 C C . GLY A 1 201 ? 13.151 -1.171 -14.430 1.00 66.06 201 GLY A C 1
ATOM 1586 O O . GLY A 1 201 ? 13.755 -1.376 -15.481 1.00 66.06 201 GLY A O 1
ATOM 1587 N N . HIS A 1 202 ? 13.657 -1.510 -13.240 1.00 65.56 202 HIS A N 1
ATOM 1588 C CA . HIS A 1 202 ? 15.008 -2.066 -13.064 1.00 65.56 202 HIS A CA 1
ATOM 1589 C C . HIS A 1 202 ? 15.104 -3.522 -13.534 1.00 65.56 202 HIS A C 1
ATOM 1591 O O . HIS A 1 202 ? 16.075 -3.907 -14.185 1.00 65.56 202 HIS A O 1
ATOM 1597 N N . ALA A 1 203 ? 14.071 -4.327 -13.264 1.00 69.94 203 ALA A N 1
ATOM 1598 C CA . ALA A 1 203 ? 14.024 -5.718 -13.706 1.00 69.94 203 ALA A CA 1
ATOM 1599 C C . ALA A 1 203 ? 14.068 -5.819 -15.239 1.00 69.94 203 ALA A C 1
ATOM 1601 O O . ALA A 1 203 ? 14.742 -6.693 -15.778 1.00 69.94 203 ALA A O 1
ATOM 1602 N N . ARG A 1 204 ? 13.420 -4.885 -15.950 1.00 74.31 204 ARG A N 1
ATOM 1603 C CA . ARG A 1 204 ? 13.443 -4.831 -17.418 1.00 74.31 204 ARG A CA 1
ATOM 1604 C C . ARG A 1 204 ? 14.853 -4.618 -17.972 1.00 74.31 204 ARG A C 1
ATOM 1606 O O . ARG A 1 204 ? 15.212 -5.270 -18.945 1.00 74.31 204 ARG A O 1
ATOM 1613 N N . GLN A 1 205 ? 15.651 -3.739 -17.365 1.00 76.62 205 GLN A N 1
ATOM 1614 C CA . GLN A 1 205 ? 17.037 -3.507 -17.790 1.00 76.62 205 GLN A CA 1
ATOM 1615 C C . GLN A 1 205 ? 17.915 -4.740 -17.559 1.00 76.62 205 GLN A C 1
ATOM 1617 O O . GLN A 1 205 ? 18.618 -5.165 -18.474 1.00 76.62 205 GLN A O 1
ATOM 1622 N N . GLY A 1 206 ? 17.826 -5.356 -16.375 1.00 80.38 206 GLY A N 1
ATOM 1623 C CA . GLY A 1 206 ? 18.553 -6.593 -16.079 1.00 80.38 206 GLY A CA 1
ATOM 1624 C C . GLY A 1 206 ? 18.170 -7.732 -17.027 1.00 80.38 206 GLY A C 1
ATOM 1625 O O . GLY A 1 206 ? 19.039 -8.417 -17.560 1.00 80.38 206 GLY A O 1
ATOM 1626 N N . LEU A 1 207 ? 16.875 -7.884 -17.314 1.00 84.12 207 LEU A N 1
ATOM 1627 C CA . LEU A 1 207 ? 16.378 -8.895 -18.242 1.00 84.12 207 LEU A CA 1
ATOM 1628 C C . LEU A 1 207 ? 16.860 -8.650 -19.677 1.00 84.12 207 LEU A C 1
ATOM 1630 O O . LEU A 1 207 ? 17.226 -9.603 -20.357 1.00 84.12 207 LEU A O 1
ATOM 1634 N N . LEU A 1 208 ? 16.909 -7.394 -20.133 1.00 87.94 208 LEU A N 1
ATOM 1635 C CA . LEU A 1 208 ? 17.453 -7.048 -21.450 1.00 87.94 208 LEU A CA 1
ATOM 1636 C C . LEU A 1 208 ? 18.934 -7.415 -21.562 1.00 87.94 208 LEU A C 1
ATOM 1638 O O . LEU A 1 208 ? 19.323 -8.035 -22.548 1.00 87.94 208 LEU A O 1
ATOM 1642 N N . LEU A 1 209 ? 19.743 -7.098 -20.547 1.00 91.19 209 LEU A N 1
ATOM 1643 C CA . LEU A 1 209 ? 21.161 -7.467 -20.517 1.00 91.19 209 LEU A CA 1
ATOM 1644 C C . LEU A 1 209 ? 21.356 -8.987 -20.501 1.00 91.19 209 LEU A C 1
ATOM 1646 O O . LEU A 1 209 ? 22.180 -9.505 -21.250 1.00 91.19 209 LEU A O 1
ATOM 1650 N N . LEU A 1 210 ? 20.565 -9.708 -19.702 1.00 92.44 210 LEU A N 1
ATOM 1651 C CA . LEU A 1 210 ? 20.586 -11.172 -19.671 1.00 92.44 210 LEU A CA 1
ATOM 1652 C C . LEU A 1 210 ? 20.174 -11.777 -21.017 1.00 92.44 210 LEU A C 1
ATOM 1654 O O . LEU A 1 210 ? 20.811 -12.721 -21.480 1.00 92.44 210 LEU A O 1
ATOM 1658 N N . THR A 1 211 ? 19.147 -11.222 -21.663 1.00 94.75 211 THR A N 1
ATOM 1659 C CA . THR A 1 211 ? 18.665 -11.675 -22.979 1.00 94.75 211 THR A CA 1
ATOM 1660 C C . THR A 1 211 ? 19.710 -11.414 -24.065 1.00 94.75 211 THR A C 1
ATOM 1662 O O . THR A 1 211 ? 19.980 -12.288 -24.882 1.00 94.75 211 THR A O 1
ATOM 1665 N N . LEU A 1 212 ? 20.358 -10.245 -24.049 1.00 96.62 212 LEU A N 1
ATOM 1666 C CA . LEU A 1 212 ? 21.466 -9.916 -24.951 1.00 96.62 212 LEU A CA 1
ATOM 1667 C C . LEU A 1 212 ? 22.667 -10.845 -24.734 1.00 96.62 212 LEU A C 1
ATOM 1669 O O . LEU A 1 212 ? 23.214 -11.376 -25.698 1.00 96.62 212 LEU A O 1
ATOM 1673 N N . GLY A 1 213 ? 23.049 -11.084 -23.477 1.00 96.88 213 GLY A N 1
ATOM 1674 C CA . GLY A 1 213 ? 24.160 -11.972 -23.136 1.00 96.88 213 GLY A CA 1
ATOM 1675 C C . GLY A 1 213 ? 23.904 -13.418 -23.563 1.00 96.88 213 GLY A C 1
ATOM 1676 O O . GLY A 1 213 ? 24.739 -14.027 -24.228 1.00 96.88 213 GLY A O 1
ATOM 1677 N N . THR A 1 214 ? 22.724 -13.956 -23.246 1.00 96.94 214 THR A N 1
ATOM 1678 C CA . THR A 1 214 ? 22.328 -15.312 -23.669 1.00 96.94 214 THR A CA 1
ATOM 1679 C C . THR A 1 214 ? 22.176 -15.429 -25.185 1.00 96.94 214 THR A C 1
ATOM 1681 O O . THR A 1 214 ? 22.614 -16.426 -25.755 1.00 96.94 214 THR A O 1
ATOM 1684 N N . GLY A 1 215 ? 21.652 -14.402 -25.860 1.00 97.25 215 GLY A N 1
ATOM 1685 C CA . GLY A 1 215 ? 21.592 -14.341 -27.322 1.00 97.25 215 GLY A CA 1
ATOM 1686 C C . GLY A 1 215 ? 22.975 -14.377 -27.978 1.00 97.25 215 GLY A C 1
ATOM 1687 O O . GLY A 1 215 ? 23.183 -15.127 -28.929 1.00 97.25 215 GLY A O 1
ATOM 1688 N N . MET A 1 216 ? 23.949 -13.638 -27.438 1.00 97.38 216 MET A N 1
ATOM 1689 C CA . MET A 1 216 ? 25.327 -13.652 -27.943 1.00 97.38 216 MET A CA 1
ATOM 1690 C C . MET A 1 216 ? 25.987 -15.027 -27.763 1.00 97.38 216 MET A C 1
ATOM 1692 O O . MET A 1 216 ? 26.618 -15.536 -28.688 1.00 97.38 216 MET A O 1
ATOM 1696 N N . LEU A 1 217 ? 25.802 -15.665 -26.602 1.00 97.00 217 LEU A N 1
ATOM 1697 C CA . LEU A 1 217 ? 26.304 -17.022 -26.356 1.00 97.00 217 LEU A CA 1
ATOM 1698 C C . LEU A 1 217 ? 25.693 -18.044 -27.323 1.00 97.00 217 LEU A C 1
ATOM 1700 O O . LEU A 1 217 ? 26.410 -18.904 -27.838 1.00 97.00 217 LEU A O 1
ATOM 1704 N N . LEU A 1 218 ? 24.393 -17.925 -27.609 1.00 96.56 218 LEU A N 1
ATOM 1705 C CA . LEU A 1 218 ? 23.715 -18.775 -28.585 1.00 96.56 218 LEU A CA 1
ATOM 1706 C C . LEU A 1 218 ? 24.294 -18.578 -29.994 1.00 96.56 218 LEU A C 1
ATOM 1708 O O . LEU A 1 218 ? 24.572 -19.561 -30.675 1.00 96.56 218 LEU A O 1
ATOM 1712 N N . LEU A 1 219 ? 24.545 -17.332 -30.411 1.00 97.12 219 LEU A N 1
ATOM 1713 C CA . LEU A 1 219 ? 25.160 -17.028 -31.709 1.00 97.12 219 LEU A CA 1
ATOM 1714 C C . LEU A 1 219 ? 26.572 -17.614 -31.837 1.00 97.12 219 LEU A C 1
ATOM 1716 O O . LEU A 1 219 ? 26.889 -18.208 -32.867 1.00 97.12 219 LEU A O 1
ATOM 1720 N N . ILE A 1 220 ? 27.395 -17.511 -30.789 1.00 96.12 220 ILE A N 1
ATOM 1721 C CA . ILE A 1 220 ? 28.737 -18.116 -30.753 1.00 96.12 220 ILE A CA 1
ATOM 1722 C C . ILE A 1 220 ? 28.639 -19.641 -30.898 1.00 96.12 220 ILE A C 1
ATOM 1724 O O . ILE A 1 220 ? 29.364 -20.241 -31.693 1.00 96.12 220 ILE A O 1
ATOM 1728 N N . ALA A 1 221 ? 27.712 -20.280 -30.179 1.00 94.12 221 ALA A N 1
ATOM 1729 C CA . ALA A 1 221 ? 27.485 -21.717 -30.292 1.00 94.12 221 ALA A CA 1
ATOM 1730 C C . ALA A 1 221 ? 27.032 -22.119 -31.708 1.00 94.12 221 ALA A C 1
ATOM 1732 O O . ALA A 1 221 ? 27.570 -23.072 -32.276 1.00 94.12 221 ALA A O 1
ATOM 1733 N N . CYS A 1 222 ? 26.103 -21.373 -32.313 1.00 95.44 222 CYS A N 1
ATOM 1734 C CA . CYS A 1 222 ? 25.651 -21.606 -33.685 1.00 95.44 222 CYS A CA 1
ATOM 1735 C C . CYS A 1 222 ? 26.788 -21.455 -34.708 1.00 95.44 222 CYS A C 1
ATOM 1737 O O . CYS A 1 222 ? 26.914 -22.298 -35.596 1.00 95.44 222 CYS A O 1
ATOM 1739 N N . ALA A 1 223 ? 27.645 -20.439 -34.572 1.00 93.62 223 ALA A N 1
ATOM 1740 C CA . ALA A 1 223 ? 28.802 -20.237 -35.447 1.00 93.62 223 ALA A CA 1
ATOM 1741 C C . ALA A 1 223 ? 29.809 -21.395 -35.349 1.00 93.62 223 ALA A C 1
ATOM 1743 O O . ALA A 1 223 ? 30.316 -21.880 -36.365 1.00 93.62 223 ALA A O 1
ATOM 1744 N N . ASN A 1 224 ? 30.044 -21.902 -34.136 1.00 93.81 224 ASN A N 1
ATOM 1745 C CA . ASN A 1 224 ? 30.899 -23.067 -33.916 1.00 93.81 224 ASN A CA 1
ATOM 1746 C C . ASN A 1 224 ? 30.312 -24.327 -34.566 1.00 93.81 224 ASN A C 1
ATOM 1748 O O . ASN A 1 224 ? 31.019 -25.045 -35.273 1.00 93.81 224 ASN A O 1
ATOM 1752 N N . VAL A 1 225 ? 29.011 -24.579 -34.388 1.00 92.12 225 VAL A N 1
ATOM 1753 C CA . VAL A 1 225 ? 28.324 -25.713 -35.029 1.00 92.12 225 VAL A CA 1
ATOM 1754 C C . VAL A 1 225 ? 28.379 -25.598 -36.553 1.00 92.12 225 VAL A C 1
ATOM 1756 O O . VAL A 1 225 ? 28.686 -26.585 -37.218 1.00 92.12 225 VAL A O 1
ATOM 1759 N N . ALA A 1 226 ? 28.154 -24.408 -37.116 1.00 90.19 226 ALA A N 1
ATOM 1760 C CA . ALA A 1 226 ? 28.259 -24.176 -38.555 1.00 90.19 226 ALA A CA 1
ATOM 1761 C C . ALA A 1 226 ? 29.677 -24.469 -39.075 1.00 90.19 226 ALA A C 1
ATOM 1763 O O . ALA A 1 226 ? 29.833 -25.191 -40.059 1.00 90.19 226 ALA A O 1
ATOM 1764 N N . THR A 1 227 ? 30.709 -24.000 -38.369 1.00 89.69 227 THR A N 1
ATOM 1765 C CA . THR A 1 227 ? 32.117 -24.260 -38.716 1.00 89.69 227 THR A CA 1
ATOM 1766 C C . THR A 1 227 ? 32.432 -25.762 -38.699 1.00 89.69 227 THR A C 1
ATOM 1768 O O . THR A 1 227 ? 33.059 -26.283 -39.623 1.00 89.69 227 THR A O 1
ATOM 1771 N N . LEU A 1 228 ? 31.930 -26.496 -37.700 1.00 84.94 228 LEU A N 1
ATOM 1772 C CA . LEU A 1 228 ? 32.076 -27.954 -37.608 1.00 84.94 228 LEU A CA 1
ATOM 1773 C C . LEU A 1 228 ? 31.327 -28.704 -38.721 1.00 84.94 228 LEU A C 1
ATOM 1775 O O . LEU A 1 228 ? 31.816 -29.725 -39.211 1.00 84.94 228 LEU A O 1
ATOM 1779 N N . LEU A 1 229 ? 30.146 -28.228 -39.126 1.00 84.50 229 LEU A N 1
ATOM 1780 C CA . LEU A 1 229 ? 29.375 -28.813 -40.226 1.00 84.50 229 LEU A CA 1
ATOM 1781 C C . LEU A 1 229 ? 30.073 -28.609 -41.575 1.00 84.50 229 LEU A C 1
ATOM 1783 O O . LEU A 1 229 ? 30.153 -29.560 -42.353 1.00 84.50 229 LEU A O 1
ATOM 1787 N N . VAL A 1 230 ? 30.640 -27.423 -41.820 1.00 82.44 230 VAL A N 1
ATOM 1788 C CA . VAL A 1 230 ? 31.446 -27.139 -43.020 1.00 82.44 230 VAL A CA 1
ATOM 1789 C C . VAL A 1 230 ? 32.695 -28.025 -43.057 1.00 82.44 230 VAL A C 1
ATOM 1791 O O . VAL A 1 230 ? 32.950 -28.671 -44.073 1.00 82.44 230 VAL A O 1
ATOM 1794 N N . ALA A 1 231 ? 33.421 -28.152 -41.940 1.00 77.44 231 ALA A N 1
ATOM 1795 C CA . ALA A 1 231 ? 34.594 -29.026 -41.849 1.00 77.44 231 ALA A CA 1
ATOM 1796 C C . ALA A 1 231 ? 34.249 -30.509 -42.096 1.00 77.44 231 ALA A C 1
ATOM 1798 O O . ALA A 1 231 ? 34.962 -31.210 -42.814 1.00 77.44 231 ALA A O 1
ATOM 1799 N N . ARG A 1 232 ? 33.119 -30.995 -41.559 1.00 74.25 232 ARG A N 1
ATOM 1800 C CA . ARG A 1 232 ? 32.625 -32.360 -41.818 1.00 74.25 232 ARG A CA 1
ATOM 1801 C C . ARG A 1 232 ? 32.153 -32.566 -43.256 1.00 74.25 232 ARG A C 1
ATOM 1803 O O . ARG A 1 232 ? 32.296 -33.671 -43.766 1.00 74.25 232 ARG A O 1
ATOM 1810 N N . GLY A 1 233 ? 31.580 -31.548 -43.893 1.00 73.56 233 GLY A N 1
ATOM 1811 C CA . GLY A 1 233 ? 31.205 -31.588 -45.307 1.00 73.56 233 GLY A CA 1
ATOM 1812 C C . GLY A 1 233 ? 32.432 -31.704 -46.210 1.00 73.56 233 GLY A C 1
ATOM 1813 O O . GLY A 1 233 ? 32.485 -32.596 -47.050 1.00 73.56 233 GLY A O 1
ATOM 1814 N N . ALA A 1 234 ? 33.459 -30.887 -45.959 1.00 69.81 234 ALA A N 1
ATOM 1815 C CA . ALA A 1 234 ? 34.724 -30.932 -46.692 1.00 69.81 234 ALA A CA 1
ATOM 1816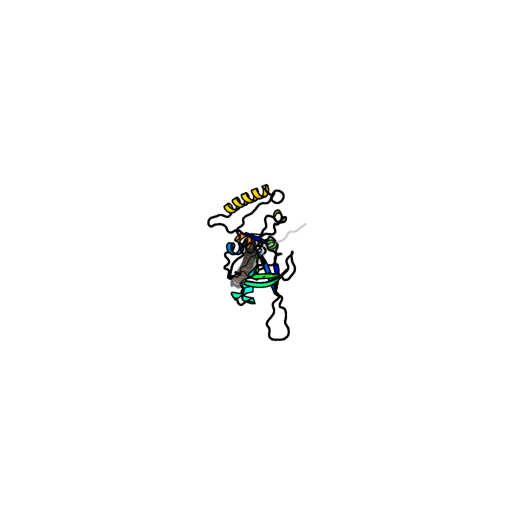 C C . ALA A 1 234 ? 35.454 -32.279 -46.532 1.00 69.81 234 ALA A C 1
ATOM 1818 O O . ALA A 1 234 ? 35.972 -32.817 -47.505 1.00 69.81 234 ALA A O 1
ATOM 1819 N N . ALA A 1 235 ? 35.431 -32.870 -45.331 1.00 62.09 235 ALA A N 1
ATOM 1820 C CA . ALA A 1 235 ? 36.021 -34.186 -45.073 1.00 62.09 235 ALA A CA 1
ATOM 1821 C C . ALA A 1 235 ? 35.239 -35.362 -45.696 1.00 62.09 235 ALA A C 1
ATOM 1823 O O . ALA A 1 235 ? 35.763 -36.473 -45.770 1.00 62.09 235 ALA A O 1
ATOM 1824 N N . ARG A 1 236 ? 33.985 -35.145 -46.119 1.00 60.53 236 ARG A N 1
ATOM 1825 C CA . ARG A 1 236 ? 33.131 -36.165 -46.751 1.00 60.53 236 ARG A CA 1
ATOM 1826 C C . ARG A 1 236 ? 33.098 -36.089 -48.272 1.00 60.53 236 ARG A C 1
ATOM 1828 O O . ARG A 1 236 ? 32.527 -36.996 -48.865 1.00 60.53 236 ARG A O 1
ATOM 1835 N N . SER A 1 237 ? 33.692 -35.074 -48.900 1.00 50.50 237 SER A N 1
ATOM 1836 C CA . SER A 1 237 ? 33.853 -35.051 -50.355 1.00 50.50 237 SER A CA 1
ATOM 1837 C C . SER A 1 237 ? 34.760 -36.211 -50.789 1.00 50.50 237 SER A C 1
ATOM 1839 O O . SER A 1 237 ? 35.957 -36.185 -50.492 1.00 50.50 237 SER A O 1
ATOM 1841 N N . PRO A 1 238 ? 34.251 -37.221 -51.521 1.00 54.53 238 PRO A N 1
ATOM 1842 C CA . PRO A 1 238 ? 35.087 -38.208 -52.180 1.00 54.53 238 PRO A CA 1
ATOM 1843 C C . PRO A 1 238 ? 35.583 -37.567 -53.479 1.00 54.53 238 PRO A C 1
ATOM 1845 O O . PRO A 1 238 ? 35.065 -37.814 -54.559 1.00 54.53 238 PRO A O 1
ATOM 1848 N N . GLY A 1 239 ? 36.533 -36.646 -53.357 1.00 55.47 239 GLY A N 1
ATOM 1849 C CA . GLY A 1 239 ? 37.086 -35.902 -54.484 1.00 55.47 239 GLY A CA 1
ATOM 1850 C C . GLY A 1 239 ? 38.569 -35.683 -54.265 1.00 55.47 239 GLY A C 1
ATOM 1851 O O . GLY A 1 239 ? 38.979 -34.590 -53.892 1.00 55.47 239 GLY A O 1
ATOM 1852 N N . GLY A 1 240 ? 39.358 -36.747 -54.423 1.00 50.34 240 GLY A N 1
ATOM 1853 C CA . GLY A 1 240 ? 40.813 -36.662 -54.281 1.00 50.34 240 GLY A CA 1
ATOM 1854 C C . GLY A 1 240 ? 41.548 -37.951 -53.911 1.00 50.34 240 GLY A C 1
ATOM 1855 O O . GLY A 1 240 ? 42.695 -37.880 -53.489 1.00 50.34 240 GLY A O 1
ATOM 1856 N N . ARG A 1 241 ? 40.941 -39.134 -54.047 1.00 48.03 241 ARG A N 1
ATOM 1857 C CA . ARG A 1 241 ? 41.704 -40.360 -54.326 1.00 48.03 241 ARG A CA 1
ATOM 1858 C C . ARG A 1 241 ? 41.425 -40.666 -55.786 1.00 48.03 241 ARG A C 1
ATOM 1860 O O . ARG A 1 241 ? 40.337 -41.144 -56.038 1.00 48.03 241 ARG A O 1
ATOM 1867 N N . ASP A 1 242 ? 42.288 -40.199 -56.692 1.00 50.00 242 ASP A N 1
ATOM 1868 C CA . ASP A 1 242 ? 42.508 -40.745 -58.054 1.00 50.00 242 ASP A CA 1
ATOM 1869 C C . ASP A 1 242 ? 43.466 -39.860 -58.887 1.00 50.00 242 ASP A C 1
ATOM 1871 O O . ASP A 1 242 ? 43.262 -39.608 -60.072 1.00 50.00 242 ASP A O 1
ATOM 1875 N N . SER A 1 243 ? 44.556 -39.364 -58.289 1.00 50.22 243 SER A N 1
ATOM 1876 C CA . SER A 1 243 ? 45.607 -38.680 -59.068 1.00 50.22 243 SER A CA 1
ATOM 1877 C C . SER A 1 243 ? 47.040 -38.849 -58.547 1.00 50.22 243 SER A C 1
ATOM 1879 O O . SER A 1 243 ? 47.957 -38.208 -59.057 1.00 50.22 243 SER A O 1
ATOM 1881 N N . TYR A 1 244 ? 47.295 -39.795 -57.634 1.00 49.59 244 TYR A N 1
ATOM 1882 C CA . TYR A 1 244 ? 48.655 -40.309 -57.407 1.00 49.59 244 TYR A CA 1
ATOM 1883 C C . TYR A 1 244 ? 48.975 -41.375 -58.462 1.00 49.59 244 TYR A C 1
ATOM 1885 O O . TYR A 1 244 ? 48.952 -42.571 -58.197 1.00 49.59 244 TYR A O 1
ATOM 1893 N N . GLY A 1 245 ? 49.198 -40.940 -59.700 1.00 46.88 245 GLY A N 1
ATOM 1894 C CA . GLY A 1 245 ? 49.403 -41.872 -60.810 1.00 46.88 245 GLY A CA 1
ATOM 1895 C C . GLY A 1 245 ? 49.861 -41.244 -62.119 1.00 46.88 245 GLY A C 1
ATOM 1896 O O . GLY A 1 245 ? 49.646 -41.828 -63.174 1.00 46.88 245 GLY A O 1
ATOM 1897 N N . ARG A 1 246 ? 50.475 -40.058 -62.097 1.00 44.84 246 ARG A N 1
ATOM 1898 C CA . ARG A 1 246 ? 51.276 -39.576 -63.230 1.00 44.84 246 ARG A CA 1
ATOM 1899 C C . ARG A 1 246 ? 52.380 -38.661 -62.727 1.00 44.84 246 ARG A C 1
ATOM 1901 O O . ARG A 1 246 ? 52.194 -37.464 -62.542 1.00 44.84 246 ARG A O 1
ATOM 1908 N N . SER A 1 247 ? 53.539 -39.266 -62.499 1.00 51.88 247 SER A N 1
ATOM 1909 C CA . SER A 1 247 ? 54.814 -38.553 -62.516 1.00 51.88 247 SER A CA 1
ATOM 1910 C C . SER A 1 247 ? 54.923 -37.791 -63.848 1.00 51.88 247 SER A C 1
ATOM 1912 O O . SER A 1 247 ? 54.731 -38.410 -64.901 1.00 51.88 247 SER A O 1
ATOM 1914 N N . PRO A 1 248 ? 55.197 -36.475 -63.855 1.00 48.16 248 PRO A N 1
ATOM 1915 C CA . PRO A 1 248 ? 55.622 -35.811 -65.070 1.00 48.16 248 PRO A CA 1
ATOM 1916 C C . PRO A 1 248 ? 57.055 -36.270 -65.350 1.00 48.16 248 PRO A C 1
ATOM 1918 O O . PRO A 1 248 ? 57.997 -35.870 -64.668 1.00 48.16 248 PRO A O 1
ATOM 1921 N N . SER A 1 249 ? 57.220 -37.135 -66.351 1.00 56.75 249 SER A N 1
ATOM 1922 C CA . SER A 1 249 ? 58.536 -37.473 -66.894 1.00 56.75 249 SER A CA 1
ATOM 1923 C C . SER A 1 249 ? 59.286 -36.176 -67.246 1.00 56.75 249 SER A C 1
ATOM 1925 O O . SER A 1 249 ? 58.740 -35.357 -67.997 1.00 56.75 249 SER A O 1
ATOM 1927 N N . PRO A 1 250 ? 60.508 -35.951 -66.738 1.00 51.06 250 PRO A N 1
ATOM 1928 C CA . PRO A 1 250 ? 61.247 -34.732 -67.030 1.00 51.06 250 PRO A CA 1
ATOM 1929 C C . PRO A 1 250 ? 61.612 -34.641 -68.520 1.00 51.06 250 PRO A C 1
ATOM 1931 O O . PRO A 1 250 ? 62.319 -35.489 -69.056 1.00 51.06 250 PRO A O 1
ATOM 1934 N N . ARG A 1 251 ? 61.154 -33.576 -69.191 1.00 58.38 251 ARG A N 1
ATOM 1935 C CA . ARG A 1 251 ? 61.349 -33.309 -70.635 1.00 58.38 251 ARG A CA 1
ATOM 1936 C C . ARG A 1 251 ? 62.808 -33.017 -71.046 1.00 58.38 251 ARG A C 1
ATOM 1938 O O . ARG A 1 251 ? 63.043 -32.673 -72.199 1.00 58.38 251 ARG A O 1
ATOM 1945 N N . TRP A 1 252 ? 63.783 -33.144 -70.143 1.00 56.53 252 TRP A N 1
ATOM 1946 C CA . TRP A 1 252 ? 65.193 -32.823 -70.409 1.00 56.53 252 TRP A CA 1
ATOM 1947 C C . TRP A 1 252 ? 66.009 -33.984 -71.000 1.00 56.53 252 TRP A C 1
ATOM 1949 O O . TRP A 1 252 ? 67.095 -33.745 -71.518 1.00 56.53 252 TRP A O 1
ATOM 1959 N N . LEU A 1 253 ? 65.487 -35.217 -71.009 1.00 53.97 253 LEU A N 1
ATOM 1960 C CA . LEU A 1 253 ? 66.203 -36.366 -71.583 1.00 53.97 253 LEU A CA 1
ATOM 1961 C C . LEU A 1 253 ? 66.200 -36.399 -73.123 1.00 53.97 253 LEU A C 1
ATOM 1963 O O . LEU A 1 253 ? 67.057 -37.039 -73.715 1.00 53.97 253 LEU A O 1
ATOM 1967 N N . THR A 1 254 ? 65.317 -35.652 -73.791 1.00 55.28 254 THR A N 1
ATOM 1968 C CA . THR A 1 254 ? 65.232 -35.629 -75.266 1.00 55.28 254 THR A CA 1
ATOM 1969 C C . THR A 1 254 ? 66.186 -34.646 -75.960 1.00 55.28 254 THR A C 1
ATOM 1971 O O . THR A 1 254 ? 66.266 -34.665 -77.183 1.00 55.28 254 THR A O 1
ATOM 1974 N N . CYS A 1 255 ? 66.921 -33.798 -75.228 1.00 54.28 255 CYS A N 1
ATOM 1975 C CA . CYS A 1 255 ? 67.824 -32.803 -75.839 1.00 54.28 255 CYS A CA 1
ATOM 1976 C C . CYS A 1 255 ? 69.305 -33.213 -75.884 1.00 54.28 255 CYS A C 1
ATOM 1978 O O . CYS A 1 255 ? 70.092 -32.531 -76.533 1.00 54.28 255 CYS A O 1
ATOM 1980 N N . LEU A 1 256 ? 69.714 -34.300 -75.222 1.00 51.88 256 LEU A N 1
ATOM 1981 C CA . LEU A 1 256 ? 71.133 -34.684 -75.154 1.00 51.88 256 LEU A CA 1
ATOM 1982 C C . LEU A 1 256 ? 71.596 -35.601 -76.297 1.00 51.88 256 LEU A C 1
ATOM 1984 O O . LEU A 1 256 ? 72.796 -35.796 -76.465 1.00 51.88 256 LEU A O 1
ATOM 1988 N N . GLU A 1 257 ? 70.685 -36.095 -77.136 1.00 50.97 257 GLU A N 1
ATOM 1989 C CA . GLU A 1 257 ? 71.018 -37.078 -78.178 1.00 50.97 257 GLU A CA 1
ATOM 1990 C C . GLU A 1 257 ? 71.279 -36.461 -79.567 1.00 50.97 257 GLU A C 1
ATOM 1992 O O . GLU A 1 257 ? 71.786 -37.133 -80.462 1.00 50.97 257 GLU A O 1
ATOM 1997 N N . SER A 1 258 ? 71.023 -35.158 -79.756 1.00 52.16 258 SER A N 1
ATOM 1998 C CA . SER A 1 258 ? 71.300 -34.460 -81.026 1.00 52.16 258 SER A CA 1
ATOM 1999 C C . SER A 1 258 ? 72.606 -33.653 -81.039 1.00 52.16 258 SER A C 1
ATOM 2001 O O . SER A 1 258 ? 72.951 -33.087 -82.072 1.00 52.16 258 SER A O 1
ATOM 2003 N N . SER A 1 259 ? 73.343 -33.584 -79.922 1.00 53.56 259 SER A N 1
ATOM 2004 C CA . SER A 1 259 ? 74.535 -32.725 -79.779 1.00 53.56 259 SER A CA 1
ATOM 2005 C C . SER A 1 259 ? 75.879 -33.465 -79.892 1.00 53.56 259 SER A C 1
ATOM 2007 O O . SER A 1 259 ? 76.922 -32.815 -79.855 1.00 53.56 259 SER A O 1
ATOM 2009 N N . SER A 1 260 ? 75.908 -34.798 -80.037 1.00 53.12 260 SER A N 1
ATOM 2010 C CA . SER A 1 260 ? 77.167 -35.573 -80.047 1.00 53.12 260 SER A CA 1
ATOM 2011 C C . SER A 1 260 ? 77.761 -35.839 -81.441 1.00 53.12 260 SER A C 1
ATOM 2013 O O . SER A 1 260 ? 78.695 -36.631 -81.570 1.00 53.12 260 SER A O 1
ATOM 2015 N N . ARG A 1 261 ? 77.248 -35.207 -82.503 1.00 56.34 261 ARG A N 1
ATOM 2016 C CA . ARG A 1 261 ? 77.837 -35.275 -83.851 1.00 56.34 261 ARG A CA 1
ATOM 2017 C C . ARG A 1 261 ? 78.231 -33.878 -84.303 1.00 56.34 261 ARG A C 1
ATOM 2019 O O . ARG A 1 261 ? 77.391 -33.169 -84.838 1.00 56.34 261 ARG A O 1
ATOM 2026 N N . ASN A 1 262 ? 79.479 -33.497 -84.024 1.00 50.00 262 ASN A N 1
ATOM 2027 C CA . ASN A 1 262 ? 80.379 -32.719 -84.894 1.00 50.00 262 ASN A CA 1
ATOM 2028 C C . ASN A 1 262 ? 81.503 -32.091 -84.052 1.00 50.00 262 ASN A C 1
ATOM 2030 O O . ASN A 1 262 ? 81.345 -31.014 -83.486 1.00 50.00 262 ASN A O 1
ATOM 2034 N N . GLY A 1 263 ? 82.650 -32.776 -83.983 1.00 50.06 263 GLY A N 1
ATOM 2035 C CA . GLY A 1 263 ? 83.938 -32.133 -83.684 1.00 50.06 263 GLY A CA 1
ATOM 2036 C C . GLY A 1 263 ? 84.469 -31.390 -84.919 1.00 50.06 263 GLY A C 1
ATOM 2037 O O . GLY A 1 263 ? 84.018 -31.674 -86.033 1.00 50.06 263 GLY A O 1
ATOM 2038 N N . PRO A 1 264 ? 85.437 -30.469 -84.750 1.00 52.03 264 PRO A N 1
ATOM 2039 C CA . PRO A 1 264 ? 86.807 -30.863 -85.089 1.00 52.03 264 PRO A CA 1
ATOM 2040 C C . PRO A 1 264 ? 87.941 -30.294 -84.200 1.00 52.03 264 PRO A C 1
ATOM 2042 O O . PRO A 1 264 ? 87.801 -29.308 -83.487 1.00 52.03 264 PRO A O 1
ATOM 2045 N N . SER A 1 265 ? 89.053 -31.025 -84.330 1.00 53.28 265 SER A N 1
ATOM 2046 C CA . SER A 1 265 ? 90.491 -30.922 -83.992 1.00 53.28 265 SER A CA 1
ATOM 2047 C C . SER A 1 265 ? 91.196 -29.595 -83.597 1.00 53.28 265 SER A C 1
ATOM 2049 O O . SER A 1 265 ? 90.719 -28.516 -83.930 1.00 53.28 265 SER A O 1
ATOM 2051 N N . PRO A 1 266 ? 92.405 -29.687 -82.975 1.00 56.31 266 PRO A N 1
ATOM 2052 C CA . PRO A 1 266 ? 93.094 -28.594 -82.275 1.00 56.31 266 PRO A CA 1
ATOM 2053 C C . PRO A 1 266 ? 94.268 -27.949 -83.051 1.00 56.31 266 PRO A C 1
ATOM 2055 O O . PRO A 1 266 ? 94.912 -28.591 -83.879 1.00 56.31 266 PRO A O 1
ATOM 2058 N N . SER A 1 267 ? 94.628 -26.714 -82.683 1.00 47.84 267 SER A N 1
ATOM 2059 C CA . SER A 1 267 ? 95.913 -26.050 -82.997 1.00 47.84 267 SER A CA 1
ATOM 2060 C C . SER A 1 267 ? 96.310 -25.159 -81.805 1.00 47.84 267 SER A C 1
ATOM 2062 O O . SER A 1 267 ? 95.563 -24.243 -81.477 1.00 47.84 267 SER A O 1
ATOM 2064 N N . ARG A 1 268 ? 97.264 -25.586 -80.960 1.00 51.06 268 ARG A N 1
ATOM 2065 C CA . ARG A 1 268 ? 98.682 -25.148 -80.889 1.00 51.06 268 ARG A CA 1
ATOM 2066 C C . ARG A 1 268 ? 98.888 -23.629 -80.733 1.00 51.06 268 ARG A C 1
ATOM 2068 O O . ARG A 1 268 ? 98.728 -22.924 -81.721 1.00 51.06 268 ARG A O 1
ATOM 2075 N N . ASP A 1 269 ? 99.244 -23.222 -79.503 1.00 37.97 269 ASP A N 1
ATOM 2076 C CA . ASP A 1 269 ? 100.518 -22.599 -79.054 1.00 37.97 269 ASP A CA 1
ATOM 2077 C C . ASP A 1 269 ? 101.122 -21.422 -79.848 1.00 37.97 269 ASP A C 1
ATOM 2079 O O . ASP A 1 269 ? 100.925 -21.340 -81.062 1.00 37.97 269 ASP A O 1
ATOM 2083 N N . PRO A 1 270 ? 101.928 -20.536 -79.216 1.00 64.88 270 PRO A N 1
ATOM 2084 C CA . PRO A 1 270 ? 102.757 -20.755 -78.013 1.00 64.88 270 PRO A CA 1
ATOM 2085 C C . PRO A 1 270 ? 102.543 -19.805 -76.824 1.00 64.88 270 PRO A C 1
ATOM 2087 O O . PRO A 1 270 ? 101.862 -18.767 -76.976 1.00 64.88 270 PRO A O 1
#

pLDDT: mean 71.34, std 19.13, range [29.16, 97.38]